Protein AF-A0A269PG21-F1 (afdb_monomer)

Nearest PDB structures (foldseek):
  2yjy-assembly2_A  TM=3.641E-01  e=8.881E-01  Homo sapiens
  6u3w-assembly1_B  TM=2.586E-01  e=2.878E-01  Saccharomyces cerevisiae S288C
  8t1o-assembly1_A  TM=4.060E-01  e=2.872E+00  Mus musculus

Structure (mmCIF, N/CA/C/O backbone):
data_AF-A0A269PG21-F1
#
_entry.id   AF-A0A269PG21-F1
#
loop_
_atom_site.group_PDB
_atom_site.id
_atom_site.type_symbol
_atom_site.label_atom_id
_atom_site.label_alt_id
_atom_site.label_comp_id
_atom_site.label_asym_id
_atom_site.label_entity_id
_atom_site.label_seq_id
_atom_site.pdbx_PDB_ins_code
_atom_site.Cartn_x
_atom_site.Cartn_y
_atom_site.Cartn_z
_atom_site.occupancy
_atom_site.B_iso_or_equi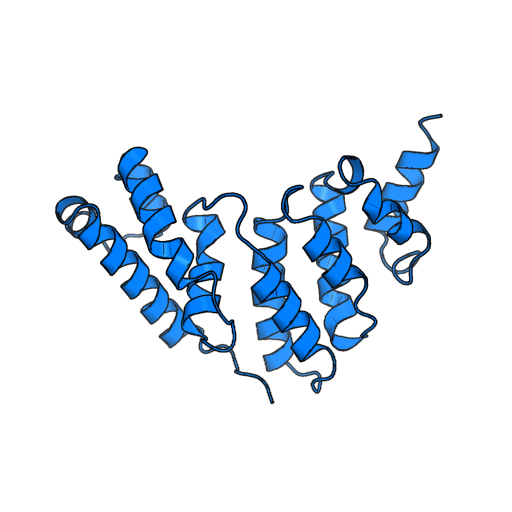v
_atom_site.auth_seq_id
_atom_site.auth_comp_id
_atom_site.auth_asym_id
_atom_site.auth_atom_id
_atom_site.pdbx_PDB_model_num
ATOM 1 N N . MET A 1 1 ? -9.346 -17.952 10.111 1.00 68.44 1 MET A N 1
ATOM 2 C CA . MET A 1 1 ? -7.931 -18.383 10.013 1.00 68.44 1 MET A CA 1
ATOM 3 C C . MET A 1 1 ? -7.336 -17.758 8.766 1.00 68.44 1 MET A C 1
ATOM 5 O O . MET A 1 1 ? -7.704 -18.134 7.659 1.00 68.44 1 MET A O 1
ATOM 9 N N . PHE A 1 2 ? -6.467 -16.772 8.959 1.00 81.19 2 PHE A N 1
ATOM 10 C CA . PHE A 1 2 ? -5.829 -15.999 7.894 1.00 81.19 2 PHE A CA 1
ATOM 11 C C . PHE A 1 2 ? -4.456 -16.564 7.500 1.00 81.19 2 PHE A C 1
ATOM 13 O O . PHE A 1 2 ? -3.866 -17.372 8.223 1.00 81.19 2 PHE A O 1
ATOM 20 N N . VAL A 1 3 ? -3.933 -16.122 6.352 1.00 82.38 3 VAL A N 1
ATOM 21 C CA . VAL A 1 3 ? -2.595 -16.506 5.885 1.00 82.38 3 VAL A CA 1
ATOM 22 C C . VAL A 1 3 ? -1.539 -15.619 6.542 1.00 82.38 3 VAL A C 1
ATOM 24 O O . VAL A 1 3 ? -1.543 -14.399 6.384 1.00 82.38 3 VAL A O 1
ATOM 27 N N . LYS A 1 4 ? -0.612 -16.237 7.278 1.00 87.25 4 LYS A N 1
ATOM 28 C CA . LYS A 1 4 ? 0.517 -15.541 7.911 1.00 87.25 4 LYS A CA 1
ATOM 29 C C . LYS A 1 4 ? 1.480 -14.994 6.854 1.00 87.25 4 LYS A C 1
ATOM 31 O O . LYS A 1 4 ? 1.665 -15.598 5.799 1.00 87.25 4 LYS A O 1
ATOM 36 N N . LEU A 1 5 ? 2.165 -13.896 7.173 1.00 86.62 5 LEU A N 1
ATOM 37 C CA . LEU A 1 5 ? 3.218 -13.360 6.309 1.00 86.62 5 LEU A CA 1
ATOM 38 C C . LEU A 1 5 ? 4.442 -14.284 6.277 1.00 86.62 5 LEU A C 1
ATOM 40 O O . LEU A 1 5 ? 5.200 -14.355 7.244 1.00 86.62 5 LEU A O 1
ATOM 44 N N . ASP A 1 6 ? 4.708 -14.895 5.127 1.00 88.44 6 ASP A N 1
ATOM 45 C CA . ASP A 1 6 ? 5.994 -15.525 4.827 1.00 88.44 6 ASP A CA 1
ATOM 46 C C . ASP A 1 6 ? 6.909 -14.515 4.123 1.00 88.44 6 ASP A C 1
ATOM 48 O O . ASP A 1 6 ? 7.090 -14.514 2.904 1.00 88.44 6 ASP A O 1
ATOM 52 N N . ARG A 1 7 ? 7.454 -13.583 4.918 1.00 83.62 7 ARG A N 1
ATOM 53 C CA . ARG A 1 7 ? 8.234 -12.447 4.402 1.00 83.62 7 ARG A CA 1
ATOM 54 C C . ARG A 1 7 ? 9.419 -12.856 3.557 1.00 83.62 7 ARG A C 1
ATOM 56 O O . ARG A 1 7 ? 9.711 -12.142 2.610 1.00 83.62 7 ARG A O 1
ATOM 63 N N . LYS A 1 8 ? 10.091 -13.956 3.882 1.00 86.44 8 LYS A N 1
ATOM 64 C CA . LYS A 1 8 ? 11.270 -14.368 3.130 1.00 86.44 8 LYS A CA 1
ATOM 65 C C . LYS A 1 8 ? 10.860 -14.939 1.775 1.00 86.44 8 LYS A C 1
ATOM 67 O O . LYS A 1 8 ? 11.216 -14.366 0.749 1.00 86.44 8 LYS A O 1
ATOM 72 N N . ASN A 1 9 ? 10.058 -16.005 1.768 1.00 89.88 9 ASN A N 1
ATOM 73 C CA . ASN A 1 9 ? 9.786 -16.729 0.529 1.00 89.88 9 ASN A CA 1
ATOM 74 C C . ASN A 1 9 ? 8.894 -15.916 -0.420 1.00 89.88 9 ASN A C 1
ATOM 76 O O . ASN A 1 9 ? 9.145 -15.895 -1.622 1.00 89.88 9 ASN A O 1
ATOM 80 N N . GLN A 1 10 ? 7.891 -15.195 0.098 1.00 92.31 10 GLN A N 1
ATOM 81 C CA . GLN A 1 10 ? 6.991 -14.404 -0.752 1.00 92.31 10 GLN A CA 1
ATOM 82 C C . GLN A 1 10 ? 7.648 -13.128 -1.277 1.00 92.31 10 GLN A C 1
ATOM 84 O O . GLN A 1 10 ? 7.381 -12.726 -2.40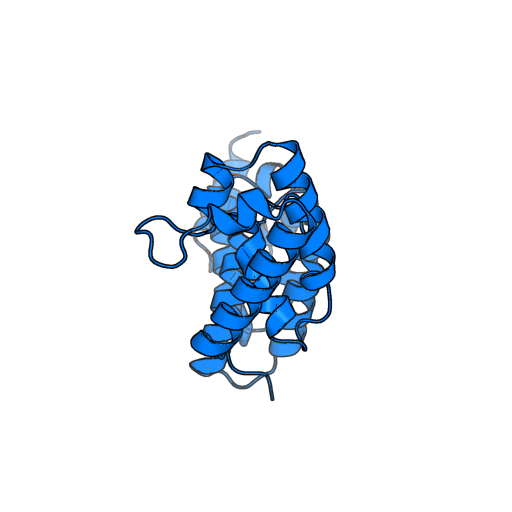7 1.00 92.31 10 GLN A O 1
ATOM 89 N N . SER A 1 11 ? 8.558 -12.514 -0.514 1.00 90.00 11 SER A N 1
ATOM 90 C CA . SER A 1 11 ? 9.347 -11.383 -1.018 1.00 90.00 11 SER A CA 1
ATOM 91 C C . SER A 1 11 ? 10.293 -11.820 -2.137 1.00 90.00 11 SER A C 1
ATOM 93 O O . SER A 1 11 ? 10.384 -11.131 -3.153 1.00 90.00 11 SER A O 1
ATOM 95 N N . GLU A 1 12 ? 10.960 -12.969 -1.987 1.00 92.50 12 GLU A N 1
ATOM 96 C CA . GLU A 1 12 ? 11.820 -13.540 -3.030 1.00 92.50 12 GLU A CA 1
ATOM 97 C C . GLU A 1 12 ? 11.011 -13.922 -4.281 1.00 92.50 12 GLU A C 1
ATOM 99 O O . GLU A 1 12 ? 11.400 -13.562 -5.394 1.00 92.50 12 GLU A O 1
ATOM 104 N N . ALA A 1 13 ? 9.853 -14.568 -4.115 1.00 94.94 13 ALA A N 1
ATOM 105 C CA . ALA A 1 13 ? 8.963 -14.922 -5.221 1.00 94.94 13 ALA A CA 1
ATOM 106 C C . ALA A 1 13 ? 8.430 -13.682 -5.961 1.00 94.94 13 ALA A C 1
ATOM 108 O O . ALA A 1 13 ? 8.518 -13.608 -7.187 1.00 94.94 13 ALA A O 1
ATOM 109 N N . ALA A 1 14 ? 7.956 -12.668 -5.232 1.00 95.62 14 ALA A N 1
ATOM 110 C CA . ALA A 1 14 ? 7.487 -11.414 -5.819 1.00 95.62 14 ALA A CA 1
ATOM 111 C C . ALA A 1 14 ? 8.612 -10.675 -6.562 1.00 95.62 14 ALA A C 1
ATOM 113 O O . ALA A 1 14 ? 8.401 -10.157 -7.661 1.00 95.62 14 ALA A O 1
ATOM 114 N N . ARG A 1 15 ? 9.835 -10.671 -6.016 1.00 94.44 15 ARG A N 1
ATOM 115 C CA . ARG A 1 15 ? 11.007 -10.110 -6.701 1.00 94.44 15 ARG A CA 1
ATOM 116 C C . ARG A 1 15 ? 11.307 -10.855 -8.005 1.00 94.44 15 ARG A C 1
ATOM 118 O O . ARG A 1 15 ? 11.568 -10.206 -9.017 1.00 94.44 15 ARG A O 1
ATOM 125 N N . SER A 1 16 ? 11.262 -12.185 -7.990 1.00 95.38 16 SER A N 1
ATOM 126 C CA . SER A 1 16 ? 11.469 -13.016 -9.183 1.00 95.38 16 SER A CA 1
ATOM 127 C C . SER A 1 16 ? 10.425 -12.742 -10.265 1.00 95.38 16 SER A C 1
ATOM 129 O O . SER A 1 16 ? 10.789 -12.610 -11.432 1.00 95.38 16 SER A O 1
ATOM 131 N N . GLU A 1 17 ? 9.153 -12.570 -9.896 1.00 97.38 17 GLU A N 1
ATOM 132 C CA . GLU A 1 17 ? 8.100 -12.196 -10.849 1.00 97.38 17 GLU A CA 1
ATOM 133 C C . GLU A 1 17 ? 8.328 -10.809 -11.460 1.00 97.38 17 GLU A C 1
ATOM 135 O O . GLU A 1 17 ? 8.193 -10.639 -12.672 1.00 97.38 17 GLU A O 1
ATOM 140 N N . ILE A 1 18 ? 8.759 -9.824 -10.664 1.00 97.12 18 ILE A N 1
ATOM 141 C CA . ILE A 1 18 ? 9.133 -8.506 -11.198 1.00 97.12 18 ILE A CA 1
ATOM 142 C C . ILE A 1 18 ? 10.291 -8.645 -12.191 1.00 97.12 18 ILE A C 1
ATOM 144 O O . ILE A 1 18 ? 10.229 -8.078 -13.279 1.00 97.12 18 ILE A O 1
ATOM 148 N N . LEU A 1 19 ? 11.332 -9.416 -11.862 1.00 96.62 19 LEU A N 1
ATOM 149 C CA . LEU A 1 19 ? 12.468 -9.643 -12.763 1.00 96.62 19 LEU A CA 1
ATOM 150 C C . LEU A 1 19 ? 12.066 -10.386 -14.045 1.00 96.62 19 LEU A C 1
ATOM 152 O O . LEU A 1 19 ? 12.596 -10.075 -15.113 1.00 96.62 19 LEU A O 1
ATOM 156 N N . ARG A 1 20 ? 11.108 -11.318 -13.969 1.00 97.75 20 ARG A N 1
ATOM 157 C CA . ARG A 1 20 ? 10.522 -11.966 -15.150 1.00 97.75 20 ARG A CA 1
ATOM 158 C C . ARG A 1 20 ? 9.865 -10.930 -16.062 1.00 97.75 20 ARG A C 1
ATOM 160 O O . ARG A 1 20 ? 10.187 -10.897 -17.246 1.00 97.75 20 ARG A O 1
ATOM 167 N N . VAL A 1 21 ? 9.031 -10.044 -15.511 1.00 98.00 21 VAL A N 1
ATOM 168 C CA . VAL A 1 21 ? 8.399 -8.954 -16.278 1.00 98.00 21 VAL A CA 1
ATOM 169 C C . VAL A 1 21 ? 9.450 -8.009 -16.869 1.00 98.00 21 VAL A C 1
ATOM 171 O O . VAL A 1 21 ? 9.358 -7.640 -18.036 1.00 98.00 21 VAL A O 1
ATOM 174 N N . VAL A 1 22 ? 10.491 -7.646 -16.110 1.00 97.81 22 VAL A N 1
ATOM 175 C CA . VAL A 1 22 ? 11.599 -6.825 -16.631 1.00 97.81 22 VAL A CA 1
ATOM 176 C C . VAL A 1 22 ? 12.257 -7.499 -17.832 1.00 97.81 22 VAL A C 1
ATOM 178 O O . VAL A 1 22 ? 12.482 -6.840 -18.842 1.00 97.81 22 VAL A O 1
ATOM 181 N N . LYS A 1 23 ? 12.527 -8.806 -17.753 1.00 97.81 23 LYS A N 1
ATOM 182 C CA . LYS A 1 23 ? 13.126 -9.578 -18.848 1.00 97.81 23 LYS A CA 1
ATOM 183 C C . LYS A 1 23 ? 12.224 -9.650 -20.081 1.00 97.81 23 LYS A C 1
ATOM 185 O O . LYS A 1 23 ? 12.739 -9.633 -21.193 1.00 97.81 23 LYS A O 1
ATOM 190 N N . GLU A 1 24 ? 10.909 -9.722 -19.899 1.00 98.00 24 GLU A N 1
ATOM 191 C CA . GLU A 1 24 ? 9.934 -9.689 -20.998 1.00 98.00 24 GLU A CA 1
ATOM 192 C C . GLU A 1 24 ? 9.882 -8.322 -21.687 1.00 98.00 24 GLU A C 1
ATOM 194 O O . GLU A 1 24 ? 9.741 -8.256 -22.906 1.00 98.00 24 GLU A O 1
ATOM 199 N N . VAL A 1 25 ? 10.034 -7.238 -20.922 1.00 97.69 25 VAL A N 1
ATOM 200 C CA . VAL A 1 25 ? 10.078 -5.869 -21.455 1.00 97.69 25 VAL A CA 1
ATOM 201 C C . VAL A 1 25 ? 11.404 -5.589 -22.163 1.00 97.69 25 VAL A C 1
ATOM 203 O O . VAL A 1 25 ? 11.407 -5.086 -23.285 1.00 97.69 25 VAL A O 1
ATOM 206 N N . ASN A 1 26 ? 12.528 -5.890 -21.510 1.00 97.44 26 ASN A N 1
ATOM 207 C CA . ASN A 1 26 ? 13.864 -5.754 -22.076 1.00 97.44 26 ASN A CA 1
ATOM 208 C C . ASN A 1 26 ? 14.852 -6.748 -21.413 1.00 97.44 26 ASN A C 1
ATOM 210 O O . ASN A 1 26 ? 15.278 -6.541 -20.270 1.00 97.44 26 ASN A O 1
ATOM 214 N N . PRO A 1 27 ? 15.289 -7.797 -22.136 1.00 96.81 27 PRO A N 1
ATOM 215 C CA . PRO A 1 27 ? 16.281 -8.750 -21.638 1.00 96.81 27 PRO A CA 1
ATOM 216 C C . PRO A 1 27 ? 17.643 -8.128 -21.296 1.00 96.81 27 PRO A C 1
ATOM 218 O O . PRO A 1 27 ? 18.304 -8.588 -20.366 1.00 96.81 27 PRO A O 1
ATOM 221 N N . GLU A 1 28 ? 18.076 -7.094 -22.021 1.00 96.19 28 GLU A N 1
ATOM 222 C CA . GLU A 1 28 ? 19.350 -6.413 -21.757 1.00 96.19 28 GLU A CA 1
ATOM 223 C C . GLU A 1 28 ? 19.288 -5.642 -20.442 1.00 96.19 28 GLU A C 1
ATOM 225 O O . GLU A 1 28 ? 20.190 -5.769 -19.615 1.00 96.19 28 GLU A O 1
ATOM 230 N N . LEU A 1 29 ? 18.181 -4.932 -20.197 1.00 95.56 29 LEU A N 1
ATOM 231 C CA . LEU A 1 29 ? 17.931 -4.275 -18.916 1.00 95.56 29 LEU A CA 1
ATOM 232 C C . LEU A 1 29 ? 17.980 -5.288 -17.768 1.00 95.56 29 LEU A C 1
ATOM 234 O O . LEU A 1 29 ? 18.632 -5.019 -16.763 1.00 95.56 29 LEU A O 1
ATOM 238 N N . ALA A 1 30 ? 17.347 -6.456 -17.920 1.00 94.19 30 ALA A N 1
ATOM 239 C CA . ALA A 1 30 ? 17.373 -7.503 -16.899 1.00 94.19 30 ALA A CA 1
ATOM 240 C C . ALA A 1 30 ? 18.802 -7.977 -16.578 1.00 94.19 30 ALA A C 1
ATOM 242 O O . ALA A 1 30 ? 19.134 -8.137 -15.407 1.00 94.19 30 ALA A O 1
ATOM 243 N N . ASN A 1 31 ? 19.662 -8.132 -17.591 1.00 93.00 31 ASN A N 1
ATOM 244 C CA . ASN A 1 31 ? 21.069 -8.513 -17.406 1.00 93.00 31 ASN A CA 1
ATOM 245 C C . ASN A 1 31 ? 21.910 -7.414 -16.745 1.00 93.00 31 ASN A C 1
ATOM 247 O O . ASN A 1 31 ? 22.951 -7.701 -16.159 1.00 93.00 31 ASN A O 1
ATOM 251 N N . MET A 1 32 ? 21.482 -6.154 -16.848 1.00 91.94 32 MET A N 1
ATOM 252 C CA . MET A 1 32 ? 22.141 -5.042 -16.171 1.00 91.94 32 MET A CA 1
ATOM 253 C C . MET A 1 32 ? 21.766 -4.953 -14.694 1.00 91.94 32 MET A C 1
ATOM 255 O O . MET A 1 32 ? 22.433 -4.215 -13.975 1.00 91.94 32 MET A O 1
ATOM 259 N N . LEU A 1 33 ? 20.697 -5.610 -14.230 1.00 91.31 33 LEU A N 1
ATOM 260 C CA . LEU A 1 33 ? 20.277 -5.579 -12.828 1.00 91.31 33 LEU A CA 1
ATOM 261 C C . LEU A 1 33 ? 21.122 -6.545 -12.001 1.00 91.31 33 LEU A C 1
ATOM 263 O O . LEU A 1 33 ? 21.209 -7.729 -12.305 1.00 91.31 33 LEU A O 1
ATOM 267 N N . ASP A 1 34 ? 21.713 -6.025 -10.931 1.00 87.56 34 ASP A N 1
ATOM 268 C CA . ASP A 1 34 ? 22.570 -6.788 -10.035 1.00 87.56 34 ASP A CA 1
ATOM 269 C C . ASP A 1 34 ? 21.803 -7.059 -8.736 1.00 87.56 34 ASP A C 1
ATOM 271 O O . ASP A 1 34 ? 21.467 -6.114 -8.007 1.00 87.56 34 ASP A O 1
ATOM 275 N N . PRO A 1 35 ? 21.470 -8.326 -8.441 1.00 77.88 35 PRO A N 1
ATOM 276 C CA . PRO A 1 35 ? 20.718 -8.650 -7.252 1.00 77.88 35 PRO A CA 1
ATOM 277 C C . PRO A 1 35 ? 21.490 -8.425 -5.947 1.00 77.88 35 PRO A C 1
ATOM 279 O O . PRO A 1 35 ? 20.812 -8.298 -4.921 1.00 77.88 35 PRO A O 1
ATOM 282 N N . ASP A 1 36 ? 22.822 -8.346 -6.011 1.00 81.81 36 ASP A N 1
ATOM 283 C CA . ASP A 1 36 ? 23.750 -8.192 -4.884 1.00 81.81 36 ASP A CA 1
ATOM 284 C C . ASP A 1 36 ? 24.279 -6.754 -4.742 1.00 81.81 36 ASP A C 1
ATOM 286 O O . ASP A 1 36 ? 25.037 -6.439 -3.818 1.00 81.81 36 ASP A O 1
ATOM 290 N N . ALA A 1 37 ? 23.866 -5.848 -5.632 1.00 80.94 37 ALA A N 1
ATOM 291 C CA . ALA A 1 37 ? 24.223 -4.444 -5.523 1.00 80.94 37 ALA A CA 1
ATOM 292 C C . ALA A 1 37 ? 23.680 -3.824 -4.227 1.00 80.94 37 ALA A C 1
ATOM 294 O O . ALA A 1 37 ? 22.589 -4.137 -3.751 1.00 80.94 37 ALA A O 1
ATOM 295 N N . SER A 1 38 ? 24.411 -2.839 -3.702 1.00 82.12 38 SER A N 1
ATOM 296 C CA . SER A 1 38 ? 23.987 -2.054 -2.534 1.00 82.12 38 SER A CA 1
ATOM 297 C C . SER A 1 38 ? 22.701 -1.250 -2.771 1.00 82.12 38 SER A C 1
ATOM 299 O O . SER A 1 38 ? 22.049 -0.823 -1.820 1.00 82.12 38 SER A O 1
ATOM 301 N N . MET A 1 39 ? 22.336 -1.031 -4.036 1.00 86.69 39 MET A N 1
ATOM 302 C CA . MET A 1 39 ? 21.112 -0.348 -4.442 1.00 86.69 39 MET A CA 1
ATOM 303 C C . MET A 1 39 ? 19.932 -1.314 -4.542 1.00 86.69 39 MET A C 1
ATOM 305 O O . MET A 1 39 ? 20.047 -2.395 -5.124 1.00 86.69 39 MET A O 1
ATOM 309 N N . SER A 1 40 ? 18.757 -0.872 -4.085 1.00 90.50 40 SER A N 1
ATOM 310 C CA . SER A 1 40 ? 17.522 -1.645 -4.240 1.00 90.50 40 SER A CA 1
ATOM 311 C C . SER A 1 40 ? 17.200 -1.908 -5.718 1.00 90.50 40 SER A C 1
ATOM 313 O O . SER A 1 40 ? 17.563 -1.123 -6.598 1.00 90.50 40 SER A O 1
ATOM 315 N N . LEU A 1 41 ? 16.456 -2.985 -6.000 1.00 92.31 41 LEU A N 1
ATOM 316 C CA . LEU A 1 41 ? 15.965 -3.290 -7.351 1.00 92.31 41 LEU A CA 1
ATOM 317 C C . LEU A 1 41 ? 15.262 -2.077 -7.986 1.00 92.31 41 LEU A C 1
ATOM 319 O O . LEU A 1 41 ? 15.475 -1.770 -9.156 1.00 92.31 41 LEU A O 1
ATOM 323 N N . PHE A 1 42 ? 14.449 -1.360 -7.210 1.00 93.50 42 PHE A N 1
ATOM 324 C CA . PHE A 1 42 ? 13.686 -0.214 -7.701 1.00 93.50 42 PHE A CA 1
ATOM 325 C C . PHE A 1 42 ? 14.569 0.984 -8.037 1.00 93.50 42 PHE A C 1
ATOM 327 O O . PHE A 1 42 ? 14.299 1.675 -9.018 1.00 93.50 42 PHE A O 1
ATOM 334 N N . ASP A 1 43 ? 15.634 1.220 -7.272 1.00 93.25 43 ASP A N 1
ATOM 335 C CA . ASP A 1 43 ? 16.583 2.294 -7.574 1.00 93.25 43 ASP A CA 1
ATOM 336 C C . ASP A 1 43 ? 17.423 1.958 -8.806 1.00 93.25 43 ASP A C 1
ATOM 338 O O . ASP A 1 43 ? 17.662 2.828 -9.643 1.00 93.25 43 ASP A O 1
ATOM 342 N N . GLN A 1 44 ? 17.800 0.687 -8.973 1.00 95.00 44 GLN A N 1
ATOM 343 C CA . GLN A 1 44 ? 18.464 0.218 -10.190 1.00 95.00 44 GLN A CA 1
ATOM 344 C C . GLN A 1 44 ? 17.563 0.389 -11.420 1.00 95.00 44 GLN A C 1
ATOM 346 O O . GLN A 1 44 ? 18.012 0.921 -12.435 1.00 95.00 44 GLN A O 1
ATOM 351 N N . LEU A 1 45 ? 16.282 0.018 -11.318 1.00 95.38 45 LEU A N 1
ATOM 352 C CA . LEU A 1 45 ? 15.301 0.233 -12.383 1.00 95.38 45 LEU A CA 1
ATOM 353 C C . LEU A 1 45 ? 15.137 1.722 -12.704 1.00 95.38 45 LEU A C 1
ATOM 355 O O . LEU A 1 45 ? 15.197 2.098 -13.869 1.00 95.38 45 LEU A O 1
ATOM 359 N N . LYS A 1 46 ? 14.996 2.590 -11.695 1.00 93.81 46 LYS A N 1
ATOM 360 C CA . LYS A 1 46 ? 14.893 4.047 -11.903 1.00 93.81 46 LYS A CA 1
ATOM 361 C C . LYS A 1 46 ? 16.132 4.643 -12.573 1.00 93.81 46 LYS A C 1
ATOM 363 O O . LYS A 1 46 ? 15.995 5.601 -13.326 1.00 93.81 46 LYS A O 1
ATOM 368 N N . ALA A 1 47 ? 17.318 4.109 -12.282 1.00 93.62 47 ALA A N 1
ATOM 369 C CA . ALA A 1 47 ? 18.576 4.606 -12.829 1.00 93.62 47 ALA A CA 1
ATOM 370 C C . ALA A 1 47 ? 18.861 4.110 -14.256 1.00 93.62 47 ALA A C 1
ATOM 372 O O . ALA A 1 47 ? 19.531 4.808 -15.014 1.00 93.62 47 ALA A O 1
ATOM 373 N N . ARG A 1 48 ? 18.400 2.903 -14.608 1.00 95.06 48 ARG A N 1
ATOM 374 C CA . ARG A 1 48 ? 18.805 2.209 -15.844 1.00 95.06 48 ARG A CA 1
ATOM 375 C C . ARG A 1 48 ? 17.704 2.099 -16.891 1.00 95.06 48 ARG A C 1
ATOM 377 O O . ARG A 1 48 ? 18.016 2.077 -18.075 1.00 95.06 48 ARG A O 1
ATOM 384 N N . ALA A 1 49 ? 16.442 2.022 -16.479 1.00 96.19 49 ALA A N 1
ATOM 385 C CA . ALA A 1 49 ? 15.327 1.871 -17.400 1.00 96.19 49 ALA A CA 1
ATOM 386 C C . ALA A 1 49 ? 14.856 3.234 -17.924 1.00 96.19 49 ALA A C 1
ATOM 388 O O . ALA A 1 49 ? 14.718 4.212 -17.183 1.00 96.19 49 ALA A O 1
ATOM 389 N N . SER A 1 50 ? 14.539 3.288 -19.211 1.00 97.06 50 SER A N 1
ATOM 390 C CA . SER A 1 50 ? 13.823 4.405 -19.813 1.00 97.06 50 SER A CA 1
ATOM 391 C C . SER A 1 50 ? 12.418 4.540 -19.220 1.00 97.06 50 SER A C 1
ATOM 393 O O . SER A 1 50 ? 11.835 3.615 -18.650 1.00 97.06 50 SER A O 1
ATOM 395 N N . ARG A 1 51 ? 11.805 5.710 -19.417 1.00 95.81 51 ARG A N 1
ATOM 396 C CA . ARG A 1 51 ? 10.421 5.949 -18.990 1.00 95.81 51 ARG A CA 1
ATOM 397 C C . ARG A 1 51 ? 9.430 4.966 -19.628 1.00 95.81 51 ARG A C 1
ATOM 399 O O . ARG A 1 51 ? 8.468 4.580 -18.969 1.00 95.81 51 ARG A O 1
ATOM 406 N N . THR A 1 52 ? 9.654 4.584 -20.885 1.00 97.50 52 THR A N 1
ATOM 407 C CA . THR A 1 52 ? 8.799 3.632 -21.607 1.00 97.50 52 THR A CA 1
ATOM 408 C C . THR A 1 52 ? 8.904 2.238 -21.000 1.00 97.50 52 THR A C 1
ATOM 410 O O . THR A 1 52 ? 7.875 1.626 -20.730 1.00 97.50 52 THR A O 1
ATOM 413 N N . GLU A 1 53 ? 10.117 1.776 -20.694 1.00 97.69 53 GLU A N 1
ATOM 414 C CA . GLU A 1 53 ? 10.336 0.477 -20.045 1.00 97.69 53 GLU A CA 1
ATOM 415 C C . GLU A 1 53 ? 9.752 0.453 -18.635 1.00 97.69 53 GLU A C 1
ATOM 417 O O . GLU A 1 53 ? 9.036 -0.480 -18.291 1.00 97.69 53 GLU A O 1
ATOM 422 N N . LEU A 1 54 ? 9.965 1.505 -17.836 1.00 97.19 54 LEU A N 1
ATOM 423 C CA . LEU A 1 54 ? 9.362 1.608 -16.503 1.00 97.19 54 LEU A CA 1
ATOM 424 C C . LEU A 1 54 ? 7.836 1.540 -16.558 1.00 97.19 54 LEU A C 1
ATOM 426 O O . LEU A 1 54 ? 7.219 0.910 -15.704 1.00 97.19 54 LEU A O 1
ATOM 430 N N . ASN A 1 55 ? 7.217 2.185 -17.547 1.00 96.88 55 ASN A N 1
ATOM 431 C CA . ASN A 1 55 ? 5.775 2.093 -17.737 1.00 96.88 55 ASN A CA 1
ATOM 432 C C . ASN A 1 55 ? 5.352 0.675 -18.140 1.00 96.88 55 ASN A C 1
ATOM 434 O O . ASN A 1 55 ? 4.432 0.144 -17.532 1.00 96.88 55 ASN A O 1
ATOM 438 N N . ALA A 1 56 ? 6.044 0.037 -19.085 1.00 97.56 56 ALA A N 1
ATOM 439 C CA . ALA A 1 56 ? 5.738 -1.334 -19.489 1.00 97.56 56 ALA A CA 1
ATOM 440 C C . ALA A 1 56 ? 5.895 -2.337 -18.329 1.00 97.56 56 ALA A C 1
ATOM 442 O O . ALA A 1 56 ? 5.046 -3.204 -18.151 1.00 97.56 56 ALA A O 1
ATOM 443 N N . ILE A 1 57 ? 6.919 -2.172 -17.484 1.00 98.00 57 ILE A N 1
ATOM 444 C CA . ILE A 1 57 ? 7.119 -2.992 -16.280 1.00 98.00 57 ILE A CA 1
ATOM 445 C C . ILE A 1 57 ? 5.955 -2.803 -15.303 1.00 98.00 57 ILE A C 1
ATOM 447 O O . ILE A 1 57 ? 5.421 -3.784 -14.792 1.00 98.00 57 ILE A O 1
ATOM 451 N N . ARG A 1 58 ? 5.528 -1.558 -15.052 1.00 96.94 58 ARG A N 1
ATOM 452 C CA . ARG A 1 58 ? 4.372 -1.273 -14.181 1.00 96.94 58 ARG A CA 1
ATOM 453 C C . ARG A 1 58 ? 3.105 -1.948 -14.697 1.00 96.94 58 ARG A C 1
ATOM 455 O O . ARG A 1 58 ? 2.427 -2.605 -13.916 1.00 96.94 58 ARG A O 1
ATOM 462 N N . GLU A 1 59 ? 2.817 -1.812 -15.989 1.00 96.38 59 GLU A N 1
ATOM 463 C CA . GLU A 1 59 ? 1.634 -2.416 -16.612 1.00 96.38 59 GLU A CA 1
ATOM 464 C C . GLU A 1 59 ? 1.708 -3.949 -16.643 1.00 96.38 59 GLU A C 1
ATOM 466 O O . GLU A 1 59 ? 0.684 -4.606 -16.498 1.00 96.38 59 GLU A O 1
ATOM 471 N N . GLY A 1 60 ? 2.905 -4.535 -16.756 1.00 97.25 60 GLY A N 1
ATOM 472 C CA . GLY A 1 60 ? 3.095 -5.987 -16.682 1.00 97.25 60 GLY A CA 1
ATOM 473 C C . GLY A 1 60 ? 2.956 -6.556 -15.266 1.00 97.25 60 GLY A C 1
ATOM 474 O O . GLY A 1 60 ? 2.412 -7.645 -15.090 1.00 97.25 60 GLY A O 1
ATOM 475 N N . VAL A 1 61 ? 3.404 -5.823 -14.240 1.00 97.19 61 VAL A N 1
ATOM 476 C CA . VAL A 1 61 ? 3.298 -6.253 -12.832 1.00 97.19 61 VAL A CA 1
ATOM 477 C C . VAL A 1 61 ? 1.889 -6.033 -12.278 1.00 97.19 61 VAL A C 1
ATOM 479 O O . VAL A 1 61 ? 1.422 -6.840 -11.477 1.00 97.19 61 VAL A O 1
ATOM 482 N N . ARG A 1 62 ? 1.193 -4.969 -12.697 1.00 95.75 62 ARG A N 1
ATOM 483 C CA . ARG A 1 62 ? -0.127 -4.600 -12.167 1.00 95.75 62 ARG A CA 1
ATOM 484 C C . ARG A 1 62 ? -1.143 -5.757 -12.129 1.00 95.75 62 ARG A C 1
ATOM 486 O O . ARG A 1 62 ? -1.618 -6.038 -11.031 1.00 95.75 62 ARG A O 1
ATOM 493 N N . PRO A 1 63 ? -1.436 -6.487 -13.224 1.00 95.25 63 PRO A N 1
ATOM 494 C CA . PRO A 1 63 ? -2.402 -7.593 -13.195 1.00 95.25 63 PRO A CA 1
ATOM 495 C C . PRO A 1 63 ? -1.943 -8.781 -12.337 1.00 95.25 63 PRO A C 1
ATOM 497 O O . PRO A 1 63 ? -2.749 -9.638 -11.974 1.00 95.25 63 PRO A O 1
ATOM 500 N N . LEU A 1 64 ? -0.650 -8.856 -11.997 1.00 95.62 64 LEU A N 1
ATOM 501 C CA . LEU A 1 64 ? -0.137 -9.876 -11.090 1.00 95.62 64 LEU A CA 1
ATOM 502 C C . LEU A 1 64 ? -0.370 -9.524 -9.610 1.00 95.62 64 LEU A C 1
ATOM 504 O O . LEU A 1 64 ? -0.346 -10.403 -8.756 1.00 95.62 64 LEU A O 1
ATOM 508 N N . ALA A 1 65 ? -0.565 -8.248 -9.304 1.00 95.31 65 ALA A N 1
ATOM 509 C CA . ALA A 1 65 ? -0.738 -7.741 -7.948 1.00 95.31 65 ALA A CA 1
ATOM 510 C C . ALA A 1 65 ? -2.197 -7.384 -7.636 1.00 95.31 65 ALA A C 1
ATOM 512 O O . ALA A 1 65 ? -2.676 -7.652 -6.539 1.00 95.31 65 ALA A O 1
ATOM 513 N N . GLU A 1 66 ? -2.911 -6.797 -8.600 1.00 93.38 66 GLU A N 1
ATOM 514 C CA . GLU A 1 66 ? -4.323 -6.405 -8.501 1.00 93.38 66 GLU A CA 1
ATOM 515 C C . GLU A 1 66 ? -5.239 -7.612 -8.759 1.00 93.38 66 GLU A C 1
ATOM 517 O O . GLU A 1 66 ? -5.962 -7.679 -9.751 1.00 93.38 66 GLU A O 1
ATOM 522 N N . ARG A 1 67 ? -5.157 -8.600 -7.863 1.00 89.25 67 ARG A N 1
ATOM 523 C CA . ARG A 1 67 ? -6.036 -9.779 -7.801 1.00 89.25 67 ARG A CA 1
ATOM 524 C C . ARG A 1 67 ? -6.314 -10.141 -6.334 1.00 89.25 67 ARG A C 1
ATOM 526 O O . ARG A 1 67 ? -6.099 -9.327 -5.450 1.00 89.25 67 ARG A O 1
ATOM 533 N N . SER A 1 68 ? -6.787 -11.350 -6.034 1.00 85.88 68 SER A N 1
ATOM 534 C CA . SER A 1 68 ? -7.086 -11.729 -4.642 1.00 85.88 68 SER A CA 1
ATOM 535 C C . SER A 1 68 ? -5.845 -11.735 -3.732 1.00 85.88 68 SER A C 1
ATOM 537 O O . SER A 1 68 ? -4.814 -12.305 -4.086 1.00 85.88 68 SER A O 1
ATOM 539 N N . PHE A 1 69 ? -5.983 -11.178 -2.523 1.00 88.50 69 PHE A N 1
ATOM 540 C CA . PHE A 1 69 ? -4.993 -11.260 -1.439 1.00 88.50 69 PHE A CA 1
ATOM 541 C C . PHE A 1 69 ? -5.010 -12.606 -0.693 1.00 88.50 69 PHE A C 1
ATOM 543 O O . PHE A 1 69 ? -4.161 -12.820 0.179 1.00 88.50 69 PHE A O 1
ATOM 550 N N . ASP A 1 70 ? -5.912 -13.524 -1.062 1.00 85.31 70 ASP A N 1
ATOM 551 C CA . ASP A 1 70 ? -5.803 -14.948 -0.717 1.00 85.31 70 ASP A CA 1
ATOM 552 C C . ASP A 1 70 ? -4.568 -15.588 -1.361 1.00 85.31 70 ASP A C 1
ATOM 554 O O . ASP A 1 70 ? -4.049 -16.579 -0.852 1.00 85.31 70 ASP A O 1
ATOM 558 N N . ASP A 1 71 ? -4.089 -15.015 -2.469 1.00 89.44 71 ASP A N 1
ATOM 559 C CA . ASP A 1 71 ? -2.787 -15.323 -3.038 1.00 89.44 71 ASP A CA 1
ATOM 560 C C . ASP A 1 71 ? -1.713 -14.455 -2.357 1.00 89.44 71 ASP A C 1
ATOM 562 O O . ASP A 1 71 ? -1.647 -13.241 -2.596 1.00 89.44 71 ASP A O 1
ATOM 566 N N . PRO A 1 72 ? -0.829 -15.045 -1.529 1.00 90.69 72 PRO A N 1
ATOM 567 C CA . PRO A 1 72 ? 0.204 -14.286 -0.835 1.00 90.69 72 PRO A CA 1
ATOM 568 C C . PRO A 1 72 ? 1.139 -13.567 -1.807 1.00 90.69 72 PRO A C 1
ATOM 570 O O . PRO A 1 72 ? 1.583 -12.461 -1.517 1.00 90.69 72 PRO A O 1
ATOM 573 N N . LEU A 1 73 ? 1.396 -14.136 -2.986 1.00 93.50 73 LEU A N 1
ATOM 574 C CA . LEU A 1 73 ? 2.282 -13.523 -3.969 1.00 93.50 73 LEU A CA 1
ATOM 575 C C . LEU A 1 73 ? 1.712 -12.194 -4.481 1.00 93.50 73 LEU A C 1
ATOM 577 O O . LEU A 1 73 ? 2.450 -11.215 -4.601 1.00 93.50 73 LEU A O 1
ATOM 581 N N . ALA A 1 74 ? 0.399 -12.138 -4.727 1.00 94.56 74 ALA A N 1
ATOM 582 C CA . ALA A 1 74 ? -0.280 -10.925 -5.178 1.00 94.56 74 ALA A CA 1
ATOM 583 C C . ALA A 1 74 ? -0.126 -9.786 -4.162 1.00 94.56 74 ALA A C 1
ATOM 585 O O . ALA A 1 74 ? 0.250 -8.673 -4.532 1.00 94.56 74 ALA A O 1
ATOM 586 N N . ARG A 1 75 ? -0.304 -10.089 -2.870 1.00 94.31 75 ARG A N 1
ATOM 587 C CA . ARG A 1 75 ? -0.126 -9.124 -1.774 1.00 94.31 75 ARG A CA 1
ATOM 588 C C . ARG A 1 75 ? 1.289 -8.543 -1.735 1.00 94.31 75 ARG A C 1
ATOM 590 O O . ARG A 1 75 ? 1.460 -7.333 -1.594 1.00 94.31 75 ARG A O 1
ATOM 597 N N . TYR A 1 76 ? 2.313 -9.382 -1.895 1.00 95.00 76 TYR A N 1
ATOM 598 C CA . TYR A 1 76 ? 3.709 -8.925 -1.891 1.00 95.00 76 TYR A CA 1
ATOM 599 C C . TYR A 1 76 ? 4.063 -8.120 -3.143 1.00 95.00 76 TYR A C 1
ATOM 601 O O . TYR A 1 76 ? 4.759 -7.110 -3.038 1.00 95.00 76 TYR A O 1
ATOM 609 N N . LEU A 1 77 ? 3.551 -8.514 -4.312 1.00 96.00 77 LEU A N 1
ATOM 610 C CA . LEU A 1 77 ? 3.699 -7.732 -5.540 1.00 96.00 77 LEU A CA 1
ATOM 611 C C . LEU A 1 77 ? 3.031 -6.358 -5.414 1.00 96.00 77 LEU A C 1
ATOM 613 O O . LEU A 1 77 ? 3.630 -5.351 -5.797 1.00 96.00 77 LEU A O 1
ATOM 617 N N . PHE A 1 78 ? 1.841 -6.300 -4.812 1.00 95.62 78 PHE A N 1
ATOM 618 C CA . PHE A 1 78 ? 1.154 -5.044 -4.514 1.00 95.62 78 PHE A CA 1
ATOM 619 C C . PHE A 1 78 ? 1.984 -4.175 -3.560 1.00 95.62 78 PHE A C 1
ATOM 621 O O . PHE A 1 78 ? 2.132 -2.973 -3.779 1.00 95.62 78 PHE A O 1
ATOM 628 N N . GLY A 1 79 ? 2.627 -4.787 -2.560 1.00 93.62 79 GLY A N 1
ATOM 629 C CA . GLY A 1 79 ? 3.580 -4.125 -1.663 1.00 93.62 79 GLY A CA 1
ATOM 630 C C . GLY A 1 79 ? 4.756 -3.434 -2.364 1.00 93.62 79 GLY A C 1
ATOM 631 O O . GLY A 1 79 ? 5.341 -2.504 -1.812 1.00 93.62 79 GLY A O 1
ATOM 632 N N . TYR A 1 80 ? 5.084 -3.825 -3.597 1.00 94.81 80 TYR A N 1
ATOM 633 C CA . TYR A 1 80 ? 6.149 -3.209 -4.391 1.00 94.81 80 TYR A CA 1
ATOM 634 C C . TYR A 1 80 ? 5.692 -2.084 -5.321 1.00 94.81 80 TYR A C 1
ATOM 636 O O . TYR A 1 80 ? 6.534 -1.396 -5.911 1.00 94.81 80 TYR A O 1
ATOM 644 N N . PHE A 1 81 ? 4.386 -1.835 -5.431 1.00 94.81 81 PHE A N 1
ATOM 645 C CA . PHE A 1 81 ? 3.838 -0.745 -6.240 1.00 94.81 81 PHE A CA 1
ATOM 646 C C . PHE A 1 81 ? 4.453 0.630 -5.939 1.00 94.81 81 PHE A C 1
ATOM 648 O O . PHE A 1 81 ? 4.818 1.322 -6.899 1.00 94.81 81 PHE A O 1
ATOM 655 N N . PRO A 1 82 ? 4.655 1.034 -4.668 1.00 91.69 82 PRO A N 1
ATOM 656 C CA . PRO A 1 82 ? 5.288 2.313 -4.341 1.00 91.69 82 PRO A CA 1
ATOM 657 C C . PRO A 1 82 ? 6.732 2.405 -4.850 1.00 91.69 82 PRO A C 1
ATOM 659 O O . PRO A 1 82 ? 7.117 3.411 -5.451 1.00 91.69 82 PRO A O 1
ATOM 662 N N . GLY A 1 83 ? 7.513 1.329 -4.702 1.00 91.12 83 GLY A N 1
ATOM 663 C CA . GLY A 1 83 ? 8.885 1.235 -5.210 1.00 91.12 83 GLY A CA 1
ATOM 664 C C . GLY A 1 83 ? 8.958 1.344 -6.736 1.00 91.12 83 GLY A C 1
ATOM 665 O O . GLY A 1 83 ? 9.762 2.116 -7.270 1.00 91.12 83 GLY A O 1
ATOM 666 N N . LEU A 1 84 ? 8.059 0.642 -7.433 1.00 92.19 84 LEU A N 1
ATOM 667 C CA . LEU A 1 84 ? 7.910 0.688 -8.893 1.00 92.19 84 LEU A CA 1
ATOM 668 C C . LEU A 1 84 ? 7.353 2.032 -9.397 1.00 92.19 84 LEU A C 1
ATOM 670 O O . LEU A 1 84 ? 7.524 2.382 -10.570 1.00 92.19 84 LEU A O 1
ATOM 674 N N . GLY A 1 85 ? 6.706 2.812 -8.531 1.00 91.00 85 GLY A N 1
ATOM 675 C CA . GLY A 1 85 ? 6.027 4.053 -8.895 1.00 91.00 85 GLY A CA 1
ATOM 676 C C . GLY A 1 85 ? 4.729 3.817 -9.670 1.00 91.00 85 GLY A C 1
ATOM 677 O O . GLY A 1 85 ? 4.397 4.608 -10.558 1.00 91.00 85 GLY A O 1
ATOM 678 N N . VAL A 1 86 ? 4.023 2.722 -9.373 1.00 92.25 86 VAL A N 1
ATOM 679 C CA . VAL A 1 86 ? 2.662 2.477 -9.867 1.00 92.25 86 VAL A CA 1
ATOM 680 C C . VAL A 1 86 ? 1.744 3.564 -9.306 1.00 92.25 86 VAL A C 1
ATOM 682 O O . VAL A 1 86 ? 1.770 3.869 -8.115 1.00 92.25 86 VAL A O 1
ATOM 685 N N . LYS A 1 87 ? 0.952 4.191 -10.179 1.00 88.06 87 LYS A N 1
ATOM 686 C CA . LYS A 1 87 ? 0.037 5.280 -9.810 1.00 88.06 87 LYS A CA 1
ATOM 687 C C . LYS A 1 87 ? -1.390 4.768 -9.743 1.00 88.06 87 LYS A C 1
ATOM 689 O O . LYS A 1 87 ? -1.785 4.012 -10.623 1.00 88.06 87 LYS 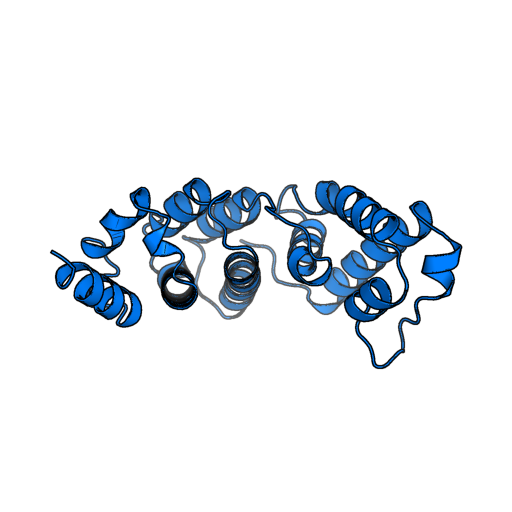A O 1
ATOM 694 N N . ASN A 1 88 ? -2.161 5.248 -8.770 1.00 88.25 88 ASN A N 1
ATOM 695 C CA . ASN A 1 88 ? -3.576 4.902 -8.595 1.00 88.25 88 ASN A CA 1
ATOM 696 C C . ASN A 1 88 ? -3.805 3.378 -8.644 1.00 88.25 88 ASN A C 1
ATOM 698 O O . ASN A 1 88 ? -4.480 2.890 -9.553 1.00 88.25 88 ASN A O 1
ATOM 702 N N . PRO A 1 89 ? -3.147 2.600 -7.768 1.00 92.88 89 PRO A N 1
ATOM 703 C CA . PRO A 1 89 ? -3.446 1.182 -7.687 1.00 92.88 89 PRO A CA 1
ATOM 704 C C . PRO A 1 89 ? -4.840 0.978 -7.101 1.00 92.88 89 PRO A C 1
ATOM 706 O O . PRO A 1 89 ? -5.255 1.762 -6.237 1.00 92.88 89 PRO A O 1
ATOM 709 N N . ASP A 1 90 ? -5.537 -0.061 -7.552 1.00 92.56 90 ASP A N 1
ATOM 710 C CA . ASP A 1 90 ? -6.830 -0.431 -6.980 1.00 92.56 90 ASP A CA 1
ATOM 711 C C . ASP A 1 90 ? -6.626 -1.023 -5.581 1.00 92.56 90 ASP A C 1
ATOM 713 O O . ASP A 1 90 ? -6.181 -2.157 -5.422 1.00 92.56 90 ASP A O 1
ATOM 717 N N . ILE A 1 91 ? -6.924 -0.237 -4.546 1.00 93.69 91 ILE A N 1
ATOM 718 C CA . ILE A 1 91 ? -6.756 -0.674 -3.155 1.00 93.69 91 ILE A CA 1
ATOM 719 C C . ILE A 1 91 ? -7.927 -1.516 -2.637 1.00 93.69 91 ILE A C 1
ATOM 721 O O . ILE A 1 91 ? -7.904 -1.875 -1.458 1.00 93.69 91 ILE A O 1
ATOM 725 N N . SER A 1 92 ? -8.937 -1.818 -3.463 1.00 94.38 92 SER A N 1
ATOM 726 C CA . SER A 1 92 ? -10.084 -2.643 -3.059 1.00 94.38 92 SER A CA 1
ATOM 727 C C . SER A 1 92 ? -9.633 -3.958 -2.420 1.00 94.38 92 SER A C 1
ATOM 729 O O . SER A 1 92 ? -10.106 -4.293 -1.342 1.00 94.38 92 SER A O 1
ATOM 731 N N . TYR A 1 93 ? -8.610 -4.607 -2.980 1.00 93.12 93 TYR A N 1
ATOM 732 C CA . TYR A 1 93 ? -8.035 -5.850 -2.457 1.00 93.12 93 TYR A CA 1
ATOM 733 C C . TYR A 1 93 ? -7.479 -5.726 -1.032 1.00 93.12 93 TYR A C 1
ATOM 735 O O . TYR A 1 93 ? -7.653 -6.629 -0.216 1.00 93.12 93 TYR A O 1
ATOM 743 N N . VAL A 1 94 ? -6.844 -4.595 -0.708 1.00 93.69 94 VAL A N 1
ATOM 744 C CA . VAL A 1 94 ? -6.313 -4.338 0.640 1.00 93.69 94 VAL A CA 1
ATOM 745 C C . VAL A 1 94 ? -7.455 -4.084 1.626 1.00 93.69 94 VAL A C 1
ATOM 747 O O . VAL A 1 94 ? -7.420 -4.544 2.765 1.00 93.69 94 VAL A O 1
ATOM 750 N N . VAL A 1 95 ? -8.477 -3.343 1.189 1.00 95.19 95 VAL A N 1
ATOM 751 C CA . VAL A 1 95 ? -9.645 -3.007 2.015 1.00 95.19 95 VAL A CA 1
ATOM 752 C C . VAL A 1 95 ? -10.512 -4.237 2.274 1.00 95.19 95 VAL A C 1
ATOM 754 O O . VAL A 1 95 ? -10.919 -4.452 3.413 1.00 95.19 95 VAL A O 1
ATOM 757 N N . ASP A 1 96 ? -10.750 -5.062 1.255 1.00 94.81 96 ASP A N 1
ATOM 758 C CA . ASP A 1 96 ? -11.507 -6.308 1.370 1.00 94.81 96 ASP A CA 1
ATOM 759 C C . ASP A 1 96 ? -10.791 -7.301 2.300 1.00 94.81 96 ASP A C 1
ATOM 761 O O . ASP A 1 96 ? -11.436 -7.961 3.115 1.00 94.81 96 ASP A O 1
ATOM 765 N N . GLU A 1 97 ? -9.456 -7.352 2.261 1.00 93.50 97 GLU A N 1
ATOM 766 C CA . GLU A 1 97 ? -8.674 -8.153 3.203 1.00 93.50 97 GLU A CA 1
ATOM 767 C C . GLU A 1 97 ? -8.784 -7.623 4.642 1.00 93.50 97 GLU A C 1
ATOM 769 O O . GLU A 1 97 ? -9.027 -8.402 5.562 1.00 93.50 97 GLU A O 1
ATOM 774 N N . MET A 1 98 ? -8.674 -6.310 4.865 1.00 94.56 98 MET A N 1
ATOM 775 C CA . MET A 1 98 ? -8.859 -5.735 6.207 1.00 94.56 98 MET A CA 1
ATOM 776 C C . MET A 1 98 ? -10.277 -5.955 6.755 1.00 94.56 98 MET A C 1
ATOM 778 O O . MET A 1 98 ? -10.429 -6.226 7.946 1.00 94.56 98 MET A O 1
ATOM 782 N N . GLU A 1 99 ? -11.302 -5.885 5.902 1.00 95.69 99 GLU A N 1
ATOM 783 C CA . GLU A 1 99 ? -12.689 -6.220 6.256 1.00 95.69 99 GLU A CA 1
ATOM 784 C C . GLU A 1 99 ? -12.821 -7.697 6.643 1.00 95.69 99 GLU A C 1
ATOM 786 O O . GLU A 1 99 ? -13.435 -8.013 7.661 1.00 95.69 99 GLU A O 1
ATOM 791 N N . ARG A 1 100 ? -12.197 -8.607 5.886 1.00 94.31 100 ARG A N 1
ATOM 792 C CA . ARG A 1 100 ? -12.192 -10.047 6.187 1.00 94.31 100 ARG A CA 1
ATOM 793 C C . ARG A 1 100 ? -11.520 -10.361 7.526 1.00 94.31 100 ARG A C 1
ATOM 795 O O . ARG A 1 100 ? -11.938 -11.282 8.221 1.00 94.31 100 ARG A O 1
ATOM 802 N N . LEU A 1 101 ? -10.476 -9.614 7.878 1.00 93.75 101 LEU A N 1
ATOM 803 C CA . LEU A 1 101 ? -9.673 -9.822 9.086 1.00 93.75 101 LEU A CA 1
ATOM 804 C C . LEU A 1 101 ? -10.255 -9.171 10.350 1.00 93.75 101 LEU A C 1
ATOM 806 O O . LEU A 1 101 ? -9.720 -9.377 11.439 1.00 93.75 101 LEU A O 1
ATOM 810 N N . LYS A 1 102 ? -11.330 -8.385 10.233 1.00 94.81 102 LYS A N 1
ATOM 811 C CA . LYS A 1 102 ? -11.835 -7.538 11.325 1.00 94.81 102 LYS A CA 1
ATOM 812 C C . LYS A 1 102 ? -12.296 -8.315 12.569 1.00 94.81 102 LYS A C 1
ATOM 814 O O . LYS A 1 102 ? -12.226 -7.774 13.670 1.00 94.81 102 LYS A O 1
ATOM 819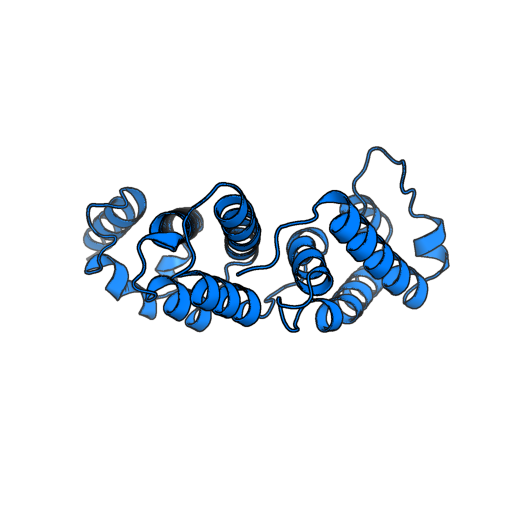 N N . ASP A 1 103 ? -12.719 -9.566 12.389 1.00 94.00 103 ASP A N 1
ATOM 820 C CA . ASP A 1 103 ? -13.254 -10.441 13.442 1.00 94.00 103 ASP A CA 1
ATOM 821 C C . ASP A 1 103 ? -12.279 -11.573 13.838 1.00 94.00 103 ASP A C 1
ATOM 823 O O . ASP A 1 103 ? -12.638 -12.461 14.612 1.00 94.00 103 ASP A O 1
ATOM 827 N N . GLU A 1 104 ? -11.051 -11.580 13.303 1.00 94.31 104 GLU A N 1
ATOM 828 C CA . GLU A 1 104 ? -10.034 -12.577 13.666 1.00 94.31 104 GLU A CA 1
ATOM 829 C C . GLU A 1 104 ? -9.453 -12.302 15.066 1.00 94.31 104 GLU A C 1
ATOM 831 O O . GLU A 1 104 ? -9.412 -11.167 15.547 1.00 94.31 104 GLU A O 1
ATOM 836 N N . GLU A 1 105 ? -8.974 -13.361 15.725 1.00 92.06 105 GLU A N 1
ATOM 837 C CA . GLU A 1 105 ? -8.330 -13.253 17.035 1.00 92.06 105 GLU A CA 1
ATOM 838 C C . GLU A 1 105 ? -7.050 -12.412 16.942 1.00 92.06 105 GLU A C 1
ATOM 840 O O . GLU A 1 105 ? -6.180 -12.646 16.095 1.00 92.06 105 GLU A O 1
ATOM 845 N N . THR A 1 106 ? -6.928 -11.422 17.828 1.00 90.31 106 THR A N 1
ATOM 846 C CA . THR A 1 106 ? -5.773 -10.528 17.853 1.00 90.31 106 THR A CA 1
ATOM 847 C C . THR A 1 106 ? -4.512 -11.270 18.277 1.00 90.31 106 THR A C 1
ATOM 849 O O . TH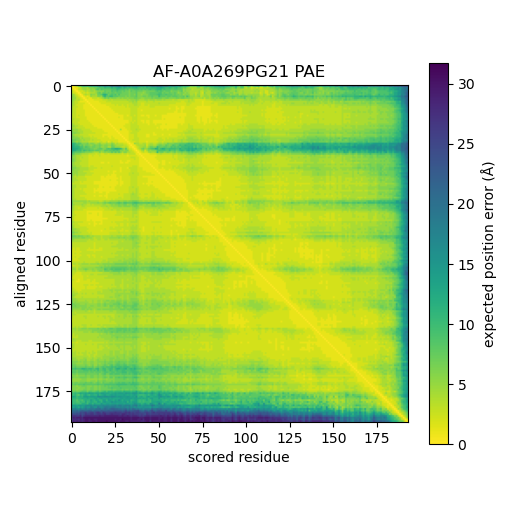R A 1 106 ? -4.493 -12.060 19.219 1.00 90.31 106 THR A O 1
ATOM 852 N N . GLY A 1 107 ? -3.413 -10.990 17.582 1.00 92.19 107 GLY A N 1
ATOM 853 C CA . GLY A 1 107 ? -2.123 -11.588 17.883 1.00 92.19 107 GLY A CA 1
ATOM 854 C C . GLY A 1 107 ? -1.009 -11.048 16.989 1.00 92.19 107 GLY A C 1
ATOM 855 O O . GLY A 1 107 ? -1.287 -10.401 15.976 1.00 92.19 107 GLY A O 1
ATOM 856 N N . PRO A 1 108 ? 0.264 -11.349 17.311 1.00 92.12 108 PRO A N 1
ATOM 857 C CA . PRO A 1 108 ? 1.419 -10.760 16.627 1.00 92.12 108 PRO A CA 1
ATOM 858 C C . PRO A 1 108 ? 1.445 -11.001 15.113 1.00 92.12 108 PRO A C 1
ATOM 860 O O . PRO A 1 108 ? 1.967 -10.194 14.347 1.00 92.12 108 PRO A O 1
ATOM 863 N N . GLU A 1 109 ? 0.899 -12.130 14.670 1.00 93.50 1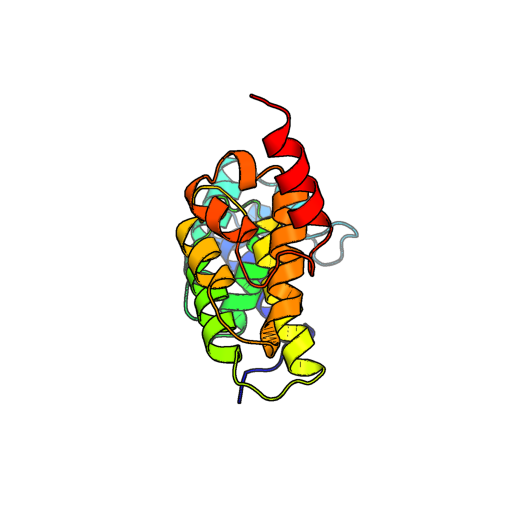09 GLU A N 1
ATOM 864 C CA . GLU A 1 109 ? 0.863 -12.509 13.259 1.00 93.50 109 GLU A CA 1
ATOM 865 C C . GLU A 1 109 ? -0.197 -11.724 12.486 1.00 93.50 109 GLU A C 1
ATOM 867 O O . GLU A 1 109 ? 0.071 -11.290 11.365 1.00 93.50 109 GLU A O 1
ATOM 872 N N . LEU A 1 110 ? -1.362 -11.494 13.099 1.00 93.56 110 LEU A N 1
ATOM 873 C CA . LEU A 1 110 ? -2.413 -10.661 12.523 1.00 93.56 110 LEU A CA 1
ATOM 874 C C . LEU A 1 110 ? -1.942 -9.207 12.456 1.00 93.56 110 LEU A C 1
ATOM 876 O O . LEU A 1 110 ? -2.047 -8.576 11.407 1.00 93.56 110 LEU A O 1
ATOM 880 N N . ASP A 1 111 ? -1.317 -8.711 13.526 1.00 93.12 111 ASP A N 1
ATOM 881 C CA . ASP A 1 111 ? -0.713 -7.377 13.552 1.00 93.12 111 ASP A CA 1
ATOM 882 C C . ASP A 1 111 ? 0.328 -7.210 12.442 1.00 93.12 111 ASP A C 1
ATOM 884 O O . ASP A 1 111 ? 0.389 -6.168 11.789 1.00 93.12 111 ASP A O 1
ATOM 888 N N . ALA A 1 112 ? 1.156 -8.229 12.196 1.00 92.56 112 ALA A N 1
ATOM 889 C CA . ALA A 1 112 ? 2.151 -8.183 11.131 1.00 92.56 112 ALA A CA 1
ATOM 890 C C . ALA A 1 112 ? 1.507 -8.050 9.743 1.00 92.56 112 ALA A C 1
ATOM 892 O O . ALA A 1 112 ? 2.013 -7.267 8.933 1.00 92.56 112 ALA A O 1
ATOM 893 N N . VAL A 1 113 ? 0.413 -8.778 9.489 1.00 93.44 113 VAL A N 1
ATOM 894 C CA . VAL A 1 113 ? -0.380 -8.693 8.252 1.00 93.44 113 VAL A CA 1
ATOM 895 C C . VAL A 1 113 ? -1.017 -7.310 8.114 1.00 93.44 113 VAL A C 1
ATOM 897 O O . VAL A 1 113 ? -0.741 -6.599 7.149 1.00 93.44 113 VAL A O 1
ATOM 900 N N . LEU A 1 114 ? -1.781 -6.880 9.119 1.00 94.94 114 LEU A N 1
ATOM 901 C CA . LEU A 1 114 ? -2.479 -5.594 9.115 1.00 94.94 114 LEU A CA 1
ATOM 902 C C . LEU A 1 114 ? -1.512 -4.411 8.964 1.00 94.94 114 LEU A C 1
ATOM 904 O O . LEU A 1 114 ? -1.821 -3.441 8.276 1.00 94.94 114 LEU A O 1
ATOM 908 N N . ASN A 1 115 ? -0.321 -4.481 9.567 1.00 94.56 115 ASN A N 1
ATOM 909 C CA . ASN A 1 115 ? 0.702 -3.439 9.438 1.00 94.56 115 ASN A CA 1
ATOM 910 C C . ASN A 1 115 ? 1.376 -3.424 8.056 1.00 94.56 115 ASN A C 1
ATOM 912 O O . ASN A 1 115 ? 1.781 -2.356 7.582 1.00 94.56 115 ASN A O 1
ATOM 916 N N . PHE A 1 116 ? 1.501 -4.581 7.403 1.00 92.75 116 PHE A N 1
ATOM 917 C CA . PHE A 1 116 ? 1.975 -4.652 6.021 1.00 92.75 116 PHE A CA 1
ATOM 918 C C . PHE A 1 116 ? 0.972 -3.965 5.086 1.00 92.75 116 PHE A C 1
ATOM 920 O O . PHE A 1 116 ? 1.331 -3.028 4.372 1.00 92.75 116 PHE A O 1
ATOM 927 N N . ASP A 1 117 ? -0.300 -4.339 5.199 1.00 93.44 117 ASP A N 1
ATOM 928 C CA . ASP A 1 117 ? -1.399 -3.789 4.401 1.00 93.44 117 ASP A CA 1
ATOM 929 C C . ASP A 1 117 ? -1.616 -2.283 4.679 1.00 93.44 117 ASP A C 1
ATOM 931 O O . ASP A 1 117 ? -1.810 -1.479 3.763 1.00 93.44 117 ASP A O 1
ATOM 935 N N . LEU A 1 118 ? -1.457 -1.848 5.934 1.00 94.69 118 LEU A N 1
ATOM 936 C CA . LEU A 1 118 ? -1.461 -0.432 6.319 1.00 94.69 118 LEU A CA 1
ATOM 937 C C . LEU A 1 118 ? -0.357 0.377 5.623 1.00 94.69 118 LEU A C 1
ATOM 939 O O . LEU A 1 118 ? -0.599 1.516 5.209 1.00 94.69 118 LEU A O 1
ATOM 943 N N . THR A 1 119 ? 0.858 -0.173 5.538 1.00 91.56 119 THR A N 1
ATOM 944 C CA . THR A 1 119 ? 1.995 0.510 4.897 1.00 91.56 119 THR A CA 1
ATOM 945 C C . THR A 1 119 ? 1.659 0.826 3.446 1.00 91.56 119 THR A C 1
ATOM 947 O O . THR A 1 119 ? 1.803 1.972 3.017 1.00 91.56 119 THR A O 1
ATOM 950 N N . ILE A 1 120 ? 1.099 -0.159 2.740 1.00 89.75 120 ILE A N 1
ATOM 951 C CA . ILE A 1 120 ? 0.635 -0.018 1.360 1.00 89.75 120 ILE A CA 1
ATOM 952 C C . ILE A 1 120 ? -0.372 1.126 1.252 1.00 89.75 120 ILE A C 1
ATOM 954 O O . ILE A 1 120 ? -0.145 2.071 0.494 1.00 89.75 120 ILE A O 1
ATOM 958 N N . LEU A 1 121 ? -1.450 1.087 2.045 1.00 91.88 121 LEU A N 1
ATOM 959 C CA . LEU A 1 121 ? -2.499 2.114 2.034 1.00 91.88 121 LEU A CA 1
ATOM 960 C C . LEU A 1 121 ? -1.934 3.516 2.274 1.00 91.88 121 LEU A C 1
ATOM 962 O O . LEU A 1 121 ? -2.317 4.472 1.596 1.00 91.88 121 LEU A O 1
ATOM 966 N N . CYS A 1 122 ? -1.003 3.648 3.220 1.00 91.75 122 CYS A N 1
ATOM 967 C CA . CYS A 1 122 ? -0.367 4.922 3.525 1.00 91.75 122 CYS A CA 1
ATOM 968 C C . CYS A 1 122 ? 0.465 5.448 2.353 1.00 91.75 122 CYS A C 1
ATOM 970 O O . CYS A 1 122 ? 0.458 6.657 2.109 1.00 91.75 122 CYS A O 1
ATOM 972 N N . GLU A 1 123 ? 1.171 4.587 1.624 1.00 89.62 123 GLU A N 1
ATOM 973 C CA . GLU A 1 123 ? 2.011 4.987 0.494 1.00 89.62 123 GLU A CA 1
ATOM 974 C C . GLU A 1 123 ? 1.187 5.358 -0.742 1.00 89.62 123 GLU A C 1
ATOM 976 O O . GLU A 1 123 ? 1.480 6.376 -1.377 1.00 89.62 123 GLU A O 1
ATOM 981 N N . VAL A 1 124 ? 0.109 4.620 -1.022 1.00 87.00 124 VAL A N 1
ATOM 982 C CA . VAL A 1 124 ? -0.687 4.763 -2.257 1.00 87.00 124 VAL A CA 1
ATOM 983 C C . VAL A 1 124 ? -1.972 5.592 -2.103 1.00 87.00 124 VAL A C 1
ATOM 985 O O . VAL A 1 124 ? -2.738 5.739 -3.059 1.00 87.00 124 VAL A O 1
ATOM 988 N N . MET A 1 125 ? -2.214 6.158 -0.915 1.00 87.69 125 MET A N 1
ATOM 989 C CA . MET A 1 125 ? -3.334 7.064 -0.634 1.00 87.69 125 MET A CA 1
ATOM 990 C C . MET A 1 125 ? -3.430 8.188 -1.676 1.00 87.69 125 MET A C 1
ATOM 992 O O . MET A 1 125 ? -2.509 8.995 -1.824 1.00 87.69 125 MET A O 1
ATOM 996 N N . SER A 1 126 ? -4.568 8.261 -2.366 1.00 87.56 126 SER A N 1
ATOM 997 C CA . SER A 1 126 ? -4.858 9.266 -3.390 1.00 87.56 126 SER A CA 1
ATOM 998 C C . SER A 1 126 ? -6.365 9.492 -3.526 1.00 87.56 126 SER A C 1
ATOM 1000 O O . SER A 1 126 ? -7.161 8.653 -3.104 1.00 87.56 126 SER A O 1
ATOM 1002 N N . ALA A 1 127 ? -6.763 10.608 -4.147 1.00 87.31 127 ALA A N 1
ATOM 1003 C CA . ALA A 1 127 ? -8.175 10.935 -4.368 1.00 87.31 127 ALA A CA 1
ATOM 1004 C C . ALA A 1 127 ? -8.906 9.886 -5.226 1.00 87.31 127 ALA A C 1
ATOM 1006 O O . ALA A 1 127 ? -10.102 9.687 -5.055 1.00 87.31 127 ALA A O 1
ATOM 1007 N N . SER A 1 128 ? -8.184 9.166 -6.094 1.00 89.69 128 SER A N 1
ATOM 1008 C CA . SER A 1 128 ? -8.761 8.087 -6.911 1.00 89.69 128 SER A CA 1
ATOM 1009 C C . SER A 1 128 ? -9.265 6.892 -6.094 1.00 89.69 128 SER A C 1
ATOM 1011 O O . SER A 1 128 ? -10.118 6.153 -6.565 1.00 89.69 128 SER A O 1
ATOM 1013 N N . ASN A 1 129 ? -8.789 6.745 -4.855 1.00 90.56 129 ASN A N 1
ATOM 1014 C CA . ASN A 1 129 ? -9.101 5.625 -3.969 1.00 90.56 129 ASN A CA 1
ATOM 1015 C C . ASN A 1 129 ? -10.044 6.015 -2.822 1.00 90.56 129 ASN A C 1
ATOM 1017 O O . ASN A 1 129 ? -10.152 5.303 -1.824 1.00 90.56 129 ASN A O 1
ATOM 1021 N N . ILE A 1 130 ? -10.700 7.170 -2.929 1.00 92.06 130 ILE A N 1
ATOM 1022 C CA . ILE A 1 130 ? -11.445 7.762 -1.820 1.00 92.06 130 ILE A CA 1
ATOM 1023 C C . ILE A 1 130 ? -12.612 6.901 -1.337 1.00 92.06 130 ILE A C 1
ATOM 1025 O O . ILE A 1 130 ? -12.801 6.788 -0.130 1.00 92.06 130 ILE A O 1
ATOM 1029 N N . ASP A 1 131 ? -13.324 6.236 -2.245 1.00 93.56 131 ASP A N 1
ATOM 1030 C CA . ASP A 1 131 ? -14.451 5.367 -1.892 1.00 93.56 131 ASP A CA 1
ATOM 1031 C C . ASP A 1 131 ? -13.975 4.134 -1.114 1.00 93.56 131 ASP A C 1
ATOM 1033 O O . ASP A 1 131 ? -14.603 3.714 -0.146 1.00 93.56 131 ASP A O 1
ATOM 1037 N N . GLN A 1 132 ? -12.812 3.589 -1.479 1.00 95.19 132 GLN A N 1
ATOM 1038 C CA . GLN A 1 132 ? -12.208 2.464 -0.767 1.00 95.19 132 GLN A CA 1
ATOM 1039 C C . GLN A 1 132 ? -11.670 2.887 0.607 1.00 95.19 132 GLN A C 1
ATOM 1041 O O . GLN A 1 132 ? -11.823 2.161 1.587 1.00 95.19 132 GLN A O 1
ATOM 1046 N N . LEU A 1 133 ? -11.096 4.089 0.714 1.00 94.00 133 LEU A N 1
ATOM 1047 C CA . LEU A 1 133 ? -10.693 4.653 2.004 1.00 94.00 133 LEU A CA 1
ATOM 1048 C C . LEU A 1 133 ? -11.904 4.947 2.902 1.00 94.00 133 LEU A C 1
ATOM 1050 O O . LEU A 1 133 ? -11.824 4.709 4.104 1.00 94.00 133 LEU A O 1
ATOM 1054 N N . ASP A 1 134 ? -13.024 5.419 2.348 1.00 94.69 134 ASP A N 1
ATOM 1055 C CA . ASP A 1 134 ? -14.274 5.587 3.099 1.00 94.69 134 ASP A CA 1
ATOM 1056 C C . ASP A 1 134 ? -14.786 4.237 3.618 1.00 94.69 134 ASP A C 1
ATOM 1058 O O . ASP A 1 134 ? -15.031 4.107 4.819 1.00 94.69 134 ASP A O 1
ATOM 1062 N N . ARG A 1 135 ? -14.848 3.210 2.751 1.00 96.25 135 ARG A N 1
ATOM 1063 C CA . ARG A 1 135 ? -15.198 1.831 3.141 1.00 96.25 135 ARG A CA 1
ATOM 1064 C C . ARG A 1 135 ? -14.336 1.352 4.305 1.00 96.25 135 ARG A C 1
ATOM 1066 O O . ARG A 1 135 ? -14.884 0.956 5.328 1.00 96.25 135 ARG A O 1
ATOM 1073 N N . LEU A 1 136 ? -13.011 1.466 4.183 1.00 96.12 136 LEU A N 1
ATOM 1074 C CA . LEU A 1 136 ? -12.064 1.071 5.226 1.00 96.12 136 LEU A CA 1
ATOM 1075 C C . LEU A 1 136 ? -12.327 1.783 6.556 1.00 96.12 136 LEU A C 1
ATOM 1077 O O . LEU A 1 136 ? -12.281 1.155 7.609 1.00 96.12 136 LEU A O 1
ATOM 1081 N N . LEU A 1 137 ? -12.562 3.095 6.539 1.00 95.25 137 LEU A N 1
ATOM 1082 C CA . LEU A 1 137 ? -12.733 3.880 7.765 1.00 95.25 137 LEU A CA 1
ATOM 1083 C C . LEU A 1 137 ? -14.090 3.644 8.440 1.00 95.25 137 LEU A C 1
ATOM 1085 O O . LEU A 1 137 ? -14.222 3.902 9.638 1.00 95.25 137 LEU A O 1
ATOM 1089 N N . ARG A 1 138 ? -15.078 3.138 7.697 1.00 95.88 138 ARG A N 1
ATOM 1090 C CA . ARG A 1 138 ? -16.403 2.765 8.212 1.00 95.88 138 ARG A CA 1
ATOM 1091 C C . ARG A 1 138 ? -16.460 1.388 8.856 1.00 95.88 138 ARG A C 1
ATOM 1093 O O . ARG A 1 138 ? -17.461 1.089 9.495 1.00 95.88 138 ARG A O 1
ATOM 1100 N N . ILE A 1 139 ? -15.426 0.565 8.711 1.00 95.81 139 ILE A N 1
ATOM 1101 C CA . ILE A 1 139 ? -15.396 -0.755 9.340 1.00 95.81 139 ILE A CA 1
ATOM 1102 C C . ILE A 1 139 ? -15.423 -0.581 10.863 1.00 95.81 139 ILE A C 1
ATOM 1104 O O . ILE A 1 139 ? -14.487 -0.041 11.467 1.00 95.81 139 ILE A O 1
ATOM 1108 N N . GLU A 1 140 ? -16.505 -1.041 11.485 1.00 93.38 140 GLU A N 1
ATOM 1109 C CA . GLU A 1 140 ? -16.717 -0.972 12.929 1.00 93.38 140 GLU A CA 1
ATOM 1110 C C . GLU A 1 140 ? -16.131 -2.205 13.622 1.00 93.38 140 GLU A C 1
ATOM 1112 O O . GLU A 1 140 ? -16.846 -3.115 14.025 1.00 93.38 140 GLU A O 1
ATOM 1117 N N . ALA A 1 141 ? -14.806 -2.232 13.759 1.00 93.38 141 ALA A N 1
ATOM 1118 C CA . ALA A 1 141 ? -14.103 -3.278 14.499 1.00 93.38 141 ALA A CA 1
ATOM 1119 C C . ALA A 1 141 ? -12.931 -2.703 15.296 1.00 93.38 141 ALA A C 1
ATOM 1121 O O . ALA A 1 141 ? -12.241 -1.786 14.834 1.00 93.38 141 ALA A O 1
ATOM 1122 N N . ASP A 1 142 ? -12.708 -3.221 16.503 1.00 90.94 142 ASP A N 1
ATOM 1123 C CA . ASP A 1 142 ? -11.592 -2.800 17.359 1.00 90.94 142 ASP A CA 1
ATOM 1124 C C . ASP A 1 142 ? -10.258 -3.400 16.893 1.00 90.94 142 ASP A C 1
ATOM 1126 O O . ASP A 1 142 ? -9.230 -2.727 16.973 1.00 90.94 142 ASP A O 1
ATOM 1130 N N . THR A 1 143 ? -10.292 -4.595 16.295 1.00 94.06 143 THR A N 1
ATOM 1131 C CA . THR A 1 143 ? -9.140 -5.327 15.736 1.00 94.06 143 THR A CA 1
ATOM 1132 C C . THR A 1 143 ? -8.305 -4.488 14.769 1.00 94.06 143 THR A C 1
ATOM 1134 O O . THR A 1 143 ? -7.083 -4.566 14.786 1.00 94.06 143 THR A O 1
ATOM 1137 N N . ILE A 1 144 ? -8.949 -3.640 13.957 1.00 94.50 144 ILE A N 1
ATOM 1138 C CA . ILE A 1 144 ? -8.272 -2.806 12.947 1.00 94.50 144 ILE A CA 1
ATOM 1139 C C . ILE A 1 144 ? -8.291 -1.304 13.277 1.00 94.50 144 ILE A C 1
ATOM 1141 O O . ILE A 1 144 ? -7.825 -0.475 12.488 1.00 94.50 144 ILE A O 1
ATOM 1145 N N . ALA A 1 145 ? -8.828 -0.917 14.441 1.00 91.88 145 ALA A N 1
ATOM 1146 C CA . ALA A 1 145 ? -8.985 0.491 14.820 1.00 91.88 145 ALA A CA 1
ATOM 1147 C C . ALA A 1 145 ? -7.636 1.226 14.924 1.00 91.88 145 ALA A C 1
ATOM 1149 O O . ALA A 1 145 ? -7.542 2.427 14.631 1.00 91.88 145 ALA A O 1
ATOM 1150 N N . GLY A 1 146 ? -6.578 0.502 15.305 1.00 91.81 146 GLY A N 1
ATOM 1151 C CA . GLY A 1 146 ? -5.207 1.007 15.312 1.00 91.81 146 GLY A CA 1
ATOM 1152 C C . GLY A 1 146 ? -4.737 1.398 13.910 1.00 91.81 146 GLY A C 1
ATOM 1153 O O . GLY A 1 146 ? -4.298 2.531 13.699 1.00 91.81 146 GLY A O 1
ATOM 1154 N N . GLN A 1 147 ? -4.903 0.510 12.930 1.00 94.69 147 GLN A N 1
ATOM 1155 C CA . GLN A 1 147 ? -4.517 0.763 11.541 1.00 94.69 147 GLN A CA 1
ATOM 1156 C C . GLN A 1 147 ? -5.335 1.903 10.928 1.00 94.69 147 GLN A C 1
ATOM 1158 O O . GLN A 1 147 ? -4.752 2.822 10.348 1.00 94.69 147 GLN A O 1
ATOM 1163 N N . GLN A 1 148 ? -6.656 1.929 11.135 1.00 95.00 148 GLN A N 1
ATOM 1164 C CA . GLN A 1 148 ? -7.507 3.047 10.699 1.00 95.00 148 GLN A CA 1
ATOM 1165 C C . GLN A 1 148 ? -7.026 4.386 11.281 1.00 95.00 148 GLN A C 1
ATOM 1167 O O . GLN A 1 148 ? -6.962 5.394 10.574 1.00 95.00 148 GLN A O 1
ATOM 1172 N N . SER A 1 149 ? -6.605 4.403 12.550 1.00 93.25 149 SER A N 1
ATOM 1173 C CA . SER A 1 149 ? -6.063 5.609 13.187 1.00 93.25 149 SER A CA 1
ATOM 1174 C C . SER A 1 149 ? -4.770 6.096 12.526 1.00 93.25 149 SER A C 1
ATOM 1176 O O . SER A 1 149 ? -4.582 7.310 12.381 1.00 93.25 149 SER A O 1
ATOM 1178 N N . VAL A 1 150 ? -3.904 5.179 12.081 1.00 93.06 150 VAL A N 1
ATOM 1179 C CA . VAL A 1 150 ? -2.681 5.524 11.338 1.00 93.06 150 VAL A CA 1
ATOM 1180 C C . VAL A 1 150 ? -3.008 6.028 9.931 1.00 93.06 150 VAL A C 1
ATOM 1182 O O . VAL A 1 150 ? -2.425 7.028 9.508 1.00 93.06 150 VAL A O 1
ATOM 1185 N N . VAL A 1 151 ? -3.978 5.428 9.231 1.00 93.56 151 VAL A N 1
ATOM 1186 C CA . VAL A 1 151 ? -4.464 5.943 7.935 1.00 93.56 151 VAL A CA 1
ATOM 1187 C C . VAL A 1 151 ? -4.957 7.383 8.088 1.00 93.56 151 VAL A C 1
ATOM 1189 O O . VAL A 1 151 ? -4.538 8.259 7.330 1.00 93.56 151 VAL A O 1
ATOM 1192 N N . ILE A 1 152 ? -5.766 7.666 9.113 1.00 92.69 152 ILE A N 1
ATOM 1193 C CA . ILE A 1 152 ? -6.241 9.025 9.410 1.00 92.69 152 ILE A CA 1
ATOM 1194 C C . ILE A 1 152 ? -5.065 9.966 9.698 1.00 92.69 152 ILE A C 1
ATOM 1196 O O . ILE A 1 152 ? -4.970 11.055 9.131 1.00 92.69 152 ILE A O 1
ATOM 1200 N N . GLN A 1 153 ? -4.117 9.561 10.539 1.00 91.44 153 GLN A N 1
ATOM 1201 C CA . GLN A 1 153 ? -2.939 10.380 10.825 1.00 91.44 153 GLN A CA 1
ATOM 1202 C C . GLN A 1 153 ? -2.139 10.703 9.552 1.00 91.44 153 GLN A C 1
ATOM 1204 O O . GLN A 1 153 ? -1.715 11.849 9.357 1.00 91.44 153 GLN A O 1
ATOM 1209 N N . THR A 1 154 ? -1.945 9.719 8.675 1.00 91.75 154 THR A N 1
ATOM 1210 C CA . THR A 1 154 ? -1.261 9.891 7.389 1.00 91.75 154 THR A CA 1
ATOM 1211 C C . THR A 1 154 ? -2.038 10.827 6.468 1.00 91.75 154 THR A C 1
ATOM 1213 O O . THR A 1 154 ? -1.442 11.755 5.919 1.00 91.75 154 THR A O 1
ATOM 1216 N N . GLY A 1 155 ? -3.358 10.664 6.357 1.00 90.56 155 GLY A N 1
ATOM 1217 C CA . GLY A 1 155 ? -4.212 11.536 5.550 1.00 90.56 155 GLY A CA 1
ATOM 1218 C C . GLY A 1 155 ? -4.171 12.995 6.004 1.00 90.56 155 GLY A C 1
ATOM 1219 O O . GLY A 1 155 ? -4.043 13.899 5.176 1.00 90.56 155 GLY A O 1
ATOM 1220 N N . VAL A 1 156 ? -4.165 13.248 7.318 1.00 88.56 156 VAL A N 1
ATOM 1221 C CA . VAL A 1 156 ? -3.997 14.603 7.872 1.00 88.56 156 VAL A CA 1
ATOM 1222 C C . VAL A 1 156 ? -2.634 15.182 7.493 1.00 88.56 156 VAL A C 1
ATOM 1224 O O . VAL A 1 156 ? -2.561 16.301 6.980 1.00 88.56 156 VAL A O 1
ATOM 1227 N N . ARG A 1 157 ? -1.549 14.424 7.701 1.00 88.69 157 ARG A N 1
ATOM 1228 C CA . ARG A 1 157 ? -0.179 14.866 7.379 1.00 88.69 157 ARG A CA 1
ATOM 1229 C C . ARG A 1 157 ? -0.003 15.177 5.895 1.00 88.69 157 ARG A C 1
ATOM 1231 O O . ARG A 1 157 ? 0.622 16.179 5.557 1.00 88.69 157 ARG A O 1
ATOM 1238 N N . LYS A 1 158 ? -0.590 14.355 5.022 1.00 87.62 158 LYS A N 1
ATOM 1239 C CA . LYS A 1 158 ? -0.590 14.554 3.566 1.00 87.62 158 LYS A CA 1
ATOM 1240 C C . LYS A 1 158 ? -1.580 15.624 3.095 1.00 87.62 158 LYS A C 1
ATOM 1242 O O . LYS A 1 158 ? -1.637 15.891 1.903 1.00 87.62 158 LYS A O 1
ATOM 1247 N N . LYS A 1 159 ? -2.352 16.241 4.002 1.00 86.50 159 LYS A N 1
ATOM 1248 C CA . LYS A 1 159 ? -3.455 17.172 3.693 1.00 86.50 159 LYS A CA 1
ATOM 1249 C C . LYS A 1 159 ? -4.549 16.565 2.797 1.00 86.50 159 LYS A C 1
ATOM 1251 O O . LYS A 1 159 ? -5.377 17.310 2.285 1.00 86.50 159 LYS A O 1
ATOM 1256 N N . PHE A 1 160 ? -4.602 15.236 2.687 1.00 86.06 160 PHE A N 1
ATOM 1257 C CA . PHE A 1 160 ? -5.539 14.483 1.850 1.00 86.06 160 PHE A CA 1
ATOM 1258 C C . PHE A 1 160 ? -7.000 14.847 2.143 1.00 86.06 160 PHE A C 1
ATOM 1260 O O . PHE A 1 160 ? -7.778 15.098 1.232 1.00 86.06 160 PHE A O 1
ATOM 1267 N N . PHE A 1 161 ? -7.359 14.989 3.424 1.00 83.44 161 PHE A N 1
ATOM 1268 C CA . PHE A 1 161 ? -8.738 15.287 3.823 1.00 83.44 161 PHE A CA 1
ATOM 1269 C C . PHE A 1 161 ? -9.267 16.653 3.367 1.00 83.44 161 PHE A C 1
ATOM 1271 O O . PHE A 1 161 ? -10.475 16.868 3.374 1.00 83.44 161 PHE A O 1
ATOM 1278 N N . ARG A 1 162 ? -8.395 17.583 2.953 1.00 81.94 162 ARG A N 1
ATOM 1279 C CA . ARG A 1 162 ? -8.834 18.866 2.373 1.00 81.94 162 ARG A CA 1
ATOM 1280 C C . ARG A 1 162 ? -9.479 18.682 1.001 1.00 81.94 162 ARG A C 1
ATOM 1282 O O . ARG A 1 162 ? -10.305 19.496 0.612 1.00 81.94 162 ARG A O 1
ATOM 1289 N N . GLU A 1 163 ? -9.102 17.620 0.302 1.00 81.75 163 GLU A N 1
ATOM 1290 C CA . GLU A 1 163 ? -9.553 17.284 -1.050 1.00 81.75 163 GLU A CA 1
ATOM 1291 C C . GLU A 1 163 ? -10.643 16.194 -1.031 1.00 81.75 163 GLU A C 1
ATOM 1293 O O . GLU A 1 163 ? -11.083 15.737 -2.080 1.00 81.75 163 GLU A O 1
ATOM 1298 N N . ALA A 1 164 ? -11.088 15.788 0.164 1.00 85.12 164 ALA A N 1
ATOM 1299 C CA . ALA A 1 164 ? -11.962 14.643 0.404 1.00 85.12 164 ALA A CA 1
ATOM 1300 C C . ALA A 1 164 ? -13.197 15.026 1.252 1.00 85.12 164 ALA A C 1
ATOM 1302 O O . ALA A 1 164 ? -13.333 14.544 2.382 1.00 85.12 164 ALA A O 1
ATOM 1303 N N . PRO A 1 165 ? -14.097 15.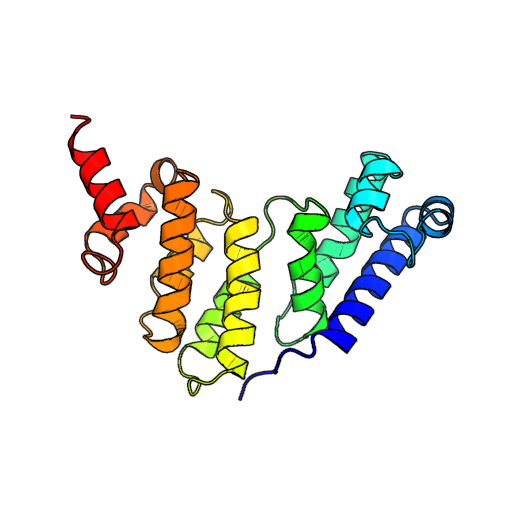907 0.767 1.00 84.06 165 PRO A N 1
ATOM 1304 C CA . PRO A 1 165 ? -15.257 16.374 1.536 1.00 84.06 165 PRO A CA 1
ATOM 1305 C C . PRO A 1 165 ? -16.176 15.237 2.005 1.00 84.06 165 PRO A C 1
ATOM 1307 O O . PRO A 1 165 ? -16.753 15.319 3.086 1.00 84.06 165 PRO A O 1
ATOM 1310 N N . GLN A 1 166 ? -16.257 14.137 1.256 1.00 85.00 166 GLN A N 1
ATOM 1311 C CA . GLN A 1 166 ? -17.018 12.951 1.650 1.00 85.00 166 GLN A CA 1
ATOM 1312 C C . GLN A 1 166 ? -16.514 12.300 2.945 1.00 85.00 166 GLN A C 1
ATOM 1314 O O . GLN A 1 166 ? -17.276 11.580 3.574 1.00 85.00 166 GLN A O 1
ATOM 1319 N N . LEU A 1 167 ? -15.280 12.575 3.385 1.00 89.62 167 LEU A N 1
ATOM 1320 C CA . LEU A 1 167 ? -14.715 12.049 4.634 1.00 89.62 167 LEU A CA 1
ATOM 1321 C C . LEU A 1 167 ? -14.909 12.998 5.830 1.00 89.62 167 LEU A C 1
ATOM 1323 O O . LEU A 1 167 ? -14.416 12.721 6.924 1.00 89.62 167 LEU A O 1
ATOM 1327 N N . GLN A 1 168 ? -15.645 14.106 5.672 1.00 85.38 168 GLN A N 1
ATOM 1328 C CA . GLN A 1 168 ? -15.912 15.055 6.765 1.00 85.38 168 GLN A CA 1
ATOM 1329 C C . GLN A 1 168 ? -16.673 14.429 7.943 1.00 85.38 168 GLN A C 1
ATOM 1331 O O . GLN A 1 168 ? -16.521 14.883 9.078 1.00 85.38 168 GLN A O 1
ATOM 1336 N N . TRP A 1 169 ? -17.428 13.348 7.712 1.00 89.75 169 TRP A N 1
ATOM 1337 C CA . TRP A 1 169 ? -18.122 12.609 8.774 1.00 89.75 169 TRP A CA 1
ATOM 1338 C C . TRP A 1 169 ? -17.167 12.084 9.861 1.00 89.75 169 TRP A C 1
ATOM 1340 O O . TRP A 1 169 ? -17.596 11.894 11.000 1.00 89.75 169 TRP A O 1
ATOM 1350 N N . LEU A 1 170 ? -15.870 11.915 9.558 1.00 89.06 170 LEU A N 1
ATOM 1351 C CA . LEU A 1 170 ? -14.856 11.505 10.533 1.00 89.06 170 LEU A CA 1
ATOM 1352 C C . LEU A 1 170 ? -14.823 12.428 11.759 1.00 89.06 170 LEU A C 1
ATOM 1354 O O . LEU A 1 170 ? -14.593 11.948 12.870 1.00 89.06 170 LEU A O 1
ATOM 1358 N N . ALA A 1 171 ? -15.120 13.720 11.592 1.00 83.62 171 ALA A N 1
ATOM 1359 C CA . ALA A 1 171 ? -15.174 14.689 12.688 1.00 83.62 171 ALA A CA 1
ATOM 1360 C C . ALA A 1 171 ? -16.240 14.360 13.753 1.00 83.62 171 ALA A C 1
ATOM 1362 O O . ALA A 1 171 ? -16.096 14.767 14.906 1.00 83.62 171 ALA A O 1
ATOM 1363 N N . ALA A 1 172 ? -17.279 13.611 13.379 1.00 86.94 172 ALA A N 1
ATOM 1364 C CA . ALA A 1 172 ? -18.353 13.148 14.258 1.00 86.94 172 ALA A CA 1
ATOM 1365 C C . ALA A 1 172 ? -18.303 11.626 14.513 1.00 86.94 172 ALA A C 1
ATOM 1367 O O . ALA A 1 172 ? -19.237 11.058 15.072 1.00 86.94 172 ALA A O 1
ATOM 1368 N N . SER A 1 173 ? -17.230 10.955 14.088 1.00 88.69 173 SER A N 1
ATOM 1369 C CA . SER A 1 173 ? -17.075 9.500 14.188 1.00 88.69 173 SER A CA 1
ATOM 1370 C C . SER A 1 173 ? -16.472 9.041 15.520 1.00 88.69 173 SER A C 1
ATOM 1372 O O . SER A 1 173 ? -15.996 9.846 16.323 1.00 88.69 173 SER A O 1
ATOM 1374 N N . ARG A 1 174 ? -16.359 7.715 15.694 1.00 88.38 174 ARG A N 1
ATOM 1375 C CA . ARG A 1 174 ? -15.653 7.068 16.816 1.00 88.38 174 ARG A CA 1
ATOM 1376 C C . ARG A 1 174 ? -14.183 7.479 16.977 1.00 88.38 174 ARG A C 1
ATOM 1378 O O . ARG 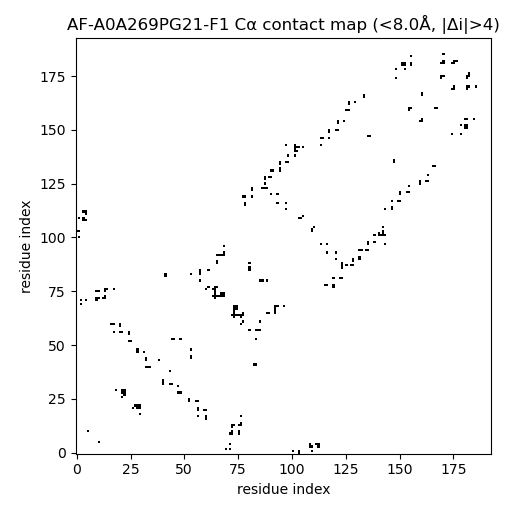A 1 174 ? -13.599 7.240 18.031 1.00 88.38 174 ARG A O 1
ATOM 1385 N N . PHE A 1 175 ? -13.575 8.074 15.951 1.00 88.12 175 PHE A N 1
ATOM 1386 C CA . PHE A 1 175 ? -12.186 8.534 15.992 1.00 88.12 175 PHE A CA 1
ATOM 1387 C C . PHE A 1 175 ? -12.029 9.916 16.645 1.00 88.12 175 PHE A C 1
ATOM 1389 O O . PHE A 1 175 ? -10.921 10.269 17.059 1.00 88.12 175 PHE A O 1
ATOM 1396 N N . ARG A 1 176 ? -13.115 10.692 16.775 1.00 84.00 176 ARG A N 1
ATOM 1397 C CA . ARG A 1 176 ? -13.109 11.998 17.447 1.00 84.00 176 ARG A CA 1
ATOM 1398 C C . ARG A 1 176 ? -12.711 11.840 18.916 1.00 84.00 176 ARG A C 1
ATOM 1400 O O . ARG A 1 176 ? -13.225 10.970 19.614 1.00 84.00 176 ARG A O 1
ATOM 1407 N N . GLY A 1 177 ? -11.771 12.658 19.389 1.00 78.81 177 GLY A N 1
ATOM 1408 C CA . GLY A 1 177 ? -11.258 12.600 20.765 1.00 78.81 177 GLY A CA 1
ATOM 1409 C C . GLY A 1 177 ? -10.320 11.419 21.053 1.00 78.81 177 GLY A C 1
ATOM 1410 O O . GLY A 1 177 ? -9.661 11.404 22.090 1.00 78.81 177 GLY A O 1
ATOM 1411 N N . ARG A 1 178 ? -10.226 10.440 20.141 1.00 79.25 178 ARG A N 1
ATOM 1412 C CA . ARG A 1 178 ? -9.277 9.315 20.206 1.00 79.25 178 ARG A CA 1
ATOM 1413 C C . ARG A 1 178 ? -8.078 9.520 19.282 1.00 79.25 178 ARG A C 1
ATOM 1415 O O . ARG A 1 178 ? -7.008 8.969 19.528 1.00 79.25 178 ARG A O 1
ATOM 1422 N N . ASN A 1 179 ? -8.229 10.336 18.238 1.00 78.44 179 ASN A N 1
ATOM 1423 C CA . ASN A 1 179 ? -7.174 10.656 17.285 1.00 78.44 179 ASN A CA 1
ATOM 1424 C C . ASN A 1 179 ? -6.841 12.155 17.310 1.00 78.44 179 ASN A C 1
ATOM 1426 O O . ASN A 1 179 ? -7.455 12.963 16.615 1.00 78.44 179 ASN A O 1
ATOM 1430 N N . LYS A 1 180 ? -5.786 12.521 18.050 1.00 81.25 180 LYS A N 1
ATOM 1431 C CA . LYS A 1 180 ? -5.335 13.918 18.186 1.00 81.25 180 LYS A CA 1
ATOM 1432 C C . LYS A 1 180 ? -5.024 14.618 16.854 1.00 81.25 180 LYS A C 1
ATOM 1434 O O . LYS A 1 180 ? -5.083 15.842 16.779 1.00 81.25 180 LYS A O 1
ATOM 1439 N N . TYR A 1 181 ? -4.659 13.864 15.811 1.00 79.44 181 TYR A N 1
ATOM 1440 C CA . TYR A 1 181 ? -4.357 14.430 14.494 1.00 79.44 181 TYR A CA 1
ATOM 1441 C C . TYR A 1 181 ? -5.633 14.827 13.763 1.00 79.44 181 TYR A C 1
ATOM 1443 O O . TYR A 1 181 ? -5.698 15.928 13.220 1.00 79.44 181 TYR A O 1
ATOM 1451 N N . LEU A 1 182 ? -6.646 13.959 13.794 1.00 77.75 182 LEU A N 1
ATOM 1452 C CA . LEU A 1 182 ? -7.983 14.286 13.306 1.00 77.75 182 LEU A CA 1
ATOM 1453 C C . LEU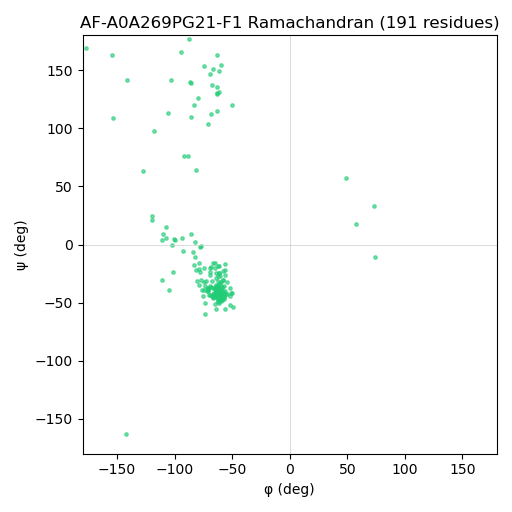 A 1 182 ? -8.546 15.482 14.073 1.00 77.75 182 LEU A C 1
ATOM 1455 O O . LEU A 1 182 ? -9.024 16.434 13.466 1.00 77.75 182 LEU A O 1
ATOM 1459 N N . ASP A 1 183 ? -8.406 15.469 15.396 1.00 75.94 183 ASP A N 1
ATOM 1460 C CA . ASP A 1 183 ? -8.912 16.531 16.256 1.00 75.94 183 ASP A CA 1
ATOM 1461 C C . ASP A 1 183 ? -8.280 17.890 15.940 1.00 75.94 183 ASP A C 1
ATOM 1463 O O . ASP A 1 183 ? -8.989 18.889 15.823 1.00 75.94 183 ASP A O 1
ATOM 1467 N N . GLY A 1 184 ? -6.959 17.923 15.746 1.00 72.69 184 GLY A N 1
ATOM 1468 C CA . GLY A 1 184 ? -6.249 19.124 15.311 1.00 72.69 184 GLY A CA 1
ATOM 1469 C C . GLY A 1 184 ? -6.640 19.570 13.899 1.00 72.69 184 GLY A C 1
ATOM 1470 O O . GLY A 1 184 ? -6.783 20.764 13.655 1.00 72.69 184 GLY A O 1
ATOM 1471 N N . ALA A 1 185 ? -6.855 18.634 12.969 1.00 71.31 185 ALA A N 1
ATOM 1472 C CA . ALA A 1 185 ? -7.272 18.954 11.604 1.00 71.31 185 ALA A CA 1
ATOM 1473 C C . ALA A 1 185 ? -8.681 19.566 11.547 1.00 71.31 185 ALA A C 1
ATOM 1475 O O . ALA A 1 185 ? -8.887 20.543 10.828 1.00 71.31 185 ALA A O 1
ATOM 1476 N N . VAL A 1 186 ? -9.620 19.035 12.335 1.00 64.94 186 VAL A N 1
ATOM 1477 C CA . VAL A 1 186 ? -10.994 19.553 12.451 1.00 64.94 186 VAL A CA 1
ATOM 1478 C C . VAL A 1 186 ? -11.001 20.949 13.079 1.00 64.94 186 VAL A C 1
ATOM 1480 O O . VAL A 1 186 ? -11.670 21.843 12.568 1.00 64.94 186 VAL A O 1
ATOM 1483 N N . LEU A 1 187 ? -10.198 21.178 14.126 1.00 56.06 187 LEU A N 1
ATOM 1484 C CA . LEU A 1 187 ? -10.058 22.502 14.752 1.00 56.06 187 LEU A CA 1
ATOM 1485 C C . LEU A 1 187 ? -9.449 23.553 13.810 1.00 56.06 187 LEU A C 1
ATOM 1487 O O . LEU A 1 187 ? -9.753 24.732 13.940 1.00 56.06 187 LEU A O 1
ATOM 1491 N N . LEU A 1 188 ? -8.610 23.154 12.850 1.00 52.34 188 LEU A N 1
ATOM 1492 C CA . LEU A 1 188 ? -8.046 24.070 11.850 1.00 52.34 188 LEU A CA 1
ATOM 1493 C C . LEU A 1 188 ? -9.034 24.419 10.726 1.00 52.34 188 LEU A C 1
ATOM 1495 O O . LEU A 1 188 ? -8.882 25.462 10.095 1.00 52.34 188 LEU A O 1
ATOM 1499 N N . GLN A 1 189 ? -10.036 23.575 10.466 1.00 52.28 189 GLN A N 1
ATOM 1500 C CA . GLN A 1 189 ? -11.087 23.860 9.481 1.00 52.28 189 GLN A CA 1
ATOM 1501 C C . GLN A 1 189 ? -12.159 24.822 10.021 1.00 52.28 189 GLN A C 1
ATOM 1503 O O . GLN A 1 189 ? -12.803 25.503 9.231 1.00 52.28 189 GLN A O 1
ATOM 1508 N N . SER A 1 190 ? -12.303 24.954 11.345 1.00 42.47 190 SER A N 1
ATOM 1509 C CA . SER A 1 190 ? -13.252 25.879 11.984 1.00 42.47 190 SER A CA 1
ATOM 1510 C C . SER A 1 190 ? -12.728 27.315 12.191 1.00 42.47 190 SER A C 1
ATOM 1512 O O . SER A 1 190 ? -13.380 28.093 12.875 1.00 42.47 190 SER A O 1
ATOM 1514 N N . TRP A 1 191 ? -11.562 27.674 11.633 1.00 30.45 191 TRP A N 1
ATOM 1515 C CA . TRP A 1 191 ? -10.976 29.035 11.682 1.00 30.45 191 TRP A CA 1
ATOM 1516 C C . TRP A 1 191 ? -10.776 29.650 10.283 1.00 30.45 191 TRP A C 1
ATOM 1518 O O . TRP A 1 191 ? -9.950 30.542 10.096 1.00 30.45 191 TRP A O 1
ATOM 1528 N N . GLY A 1 192 ? -11.507 29.146 9.284 1.00 38.81 192 GLY A N 1
ATOM 1529 C CA . GLY A 1 192 ? -11.474 29.617 7.894 1.00 38.81 192 GLY A CA 1
ATOM 1530 C C . GLY A 1 192 ? -12.815 30.142 7.375 1.00 38.81 192 GLY A C 1
ATOM 1531 O O . GLY A 1 192 ? -13.039 30.085 6.168 1.00 38.81 192 GLY A O 1
ATOM 1532 N N . SER A 1 193 ? -13.700 30.593 8.267 1.00 37.53 193 SER A N 1
ATOM 1533 C CA . SER A 1 193 ? -14.968 31.267 7.951 1.00 37.53 193 SER A CA 1
ATOM 1534 C C . SER A 1 193 ? -14.968 32.682 8.502 1.00 37.53 193 SER A C 1
ATOM 1536 O O . SER A 1 193 ? -14.694 32.791 9.720 1.00 37.53 193 SER A O 1
#

Sequence (193 aa):
MFVKLDRKNQSEAARSEILRVVKEVNPELANMLDPDASMSLFDQLKARASRTELNAIREGVRPLAERSFDDPLARYLFGYFPGLGVKNPDISYVVDEMERLKDEETGPELDAVLNFDLTILCEVMSASNIDQLDRLLRIEADTIAGQQSVVIQTGVRKKFFREAPQLQWLAASRFRGRNKYLDGAVLLQSWGS

Secondary structure (DSSP, 8-state):
-PPP--HHHHHHHHHHHHHHHHHHH-HHHHHH--TTSSS-HHHHHHHHS-HHHHHHHHHHHHHHHSS-TTSHHHHHHHHTHHHHT--S--THHHHHHHHHTTTSPP-HHHHHHHHHHHHHHHHH--GGGHHHHHHHHH---STTHHHHHHHHHHHHHTTGGGG-GGGGGGGGSTTTTT-HHHHHHHHHHTT--

pLDDT: mean 89.36, std 10.59, range [30.45, 98.0]

Mean predicted aligned error: 5.14 Å

Radius of gyration: 18.61 Å; Cα contacts (8 Å, |Δi|>4): 180; chains: 1; bounding box: 43×50×43 Å

Organism: NCBI:txid2026255

Foldseek 3Di:
DADFDPPPPLLVVLVVQLLVQLCVLPVVLSVQDDPPDPDDSLVSCVVRPDPVSLVSSLVSLQVQQLDAVSPVNNLSSLLCCLSSVPALRALLNLLVVCLVCQPPDDDPRSVVSLVSSLVSCLSHDDPSHLVSLVSNLPRPGPNNVVSNLVSLLSCLVVVVVVVRVVCVCVCVDPCPVVRVSSVVSVVVVVVPD

Solvent-accessible surface area (backbone atoms only — not comparable to full-atom values): 11278 Å² total; per-residue (Å²): 141,83,86,70,77,55,66,66,65,34,47,52,51,28,50,50,52,51,49,51,39,36,34,73,75,36,54,67,62,42,72,70,58,58,93,83,49,95,56,53,72,47,57,50,44,68,73,72,46,52,75,66,53,49,49,53,37,43,64,58,46,42,72,61,18,70,49,62,58,88,39,61,47,16,47,44,38,47,62,41,30,70,63,69,63,56,72,82,68,77,54,56,47,57,39,53,49,52,62,71,51,34,83,53,81,86,46,76,58,52,51,52,44,53,51,52,52,43,51,44,52,61,70,63,67,49,82,91,44,44,70,49,53,50,55,52,66,65,57,90,39,77,73,46,44,64,52,46,52,50,47,49,43,46,32,55,76,69,48,47,60,81,81,33,73,90,58,56,61,51,72,79,37,91,51,44,90,72,32,71,55,57,46,52,53,54,60,60,63,74,72,77,125